Protein 6ZUG (pdb70)

Radius of gyration: 17.28 Å; Cα contacts (8 Å, |Δi|>4): 706; chains: 3; bounding box: 39×42×49 Å

Sequence (287 aa):
ADCGLRPLFEKKSLEDKTERELLESYIIVEGSDAEIGMSPWQVMLFRKSPQELLCGASLISDRWVLTAAHCLLYPPWDKNFTENDLLVRIGKHSRTRRYERNIEKISMLEKIYIHPRYNWRENLDRDIALMKLKKPVAFSDYIHPVCLPDRETAASLLQAGYKGRVTGWGNLKETGQPSVLQVVNLPIVERPVCKDSTRIRITDNMFCAGYKPDEGKRGDACEGDSGGPFVMKSPFNNRWYQMGIVSWGEGCDRDGKYGFYTHVFRLKKWIQKVIDQFGDFEEIPEEL

B-factor: mean 41.4, std 10.23, range [20.0, 94.34]

Solvent-accessible surface area: 13222 Å² total

Secondary structure (DSSP, 8-state):
-BS-EEPPTTS-TTEEEEEEETTEEEEEEEEE-SSSEEEE-GGGTEEGGGTEE--GGGEEEEES--BSSS--TTT-EEEEEEEEEE-TT-BTTTT-BT--EEEEESSPPPPBTTB-PPBPP-HHHHHHH--TT-EEEEEES--SS-----SB-EEEEEEB--HHHHHHT-SSPP-TTEEEE---GGG----B--TT-TT-EEEEE-TTT--EEEEEEEEEESSSS-TT--EEEEETGGGHHHHHHHHHH-/--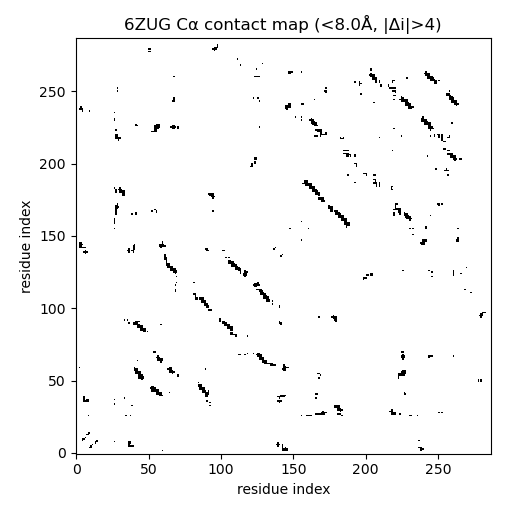PPPPP---/--TT--TTTGGGT---SSHHHHHHH--

Foldseek 3Di:
DCPPQDCVDNVVPHHDDCVVVVVVVVD/DAQFAADDQLNQQQKKFKFFDVVTDTQEIWGHAFQWKIKFFQVSADAVVVPHHDFQQGIKIKGLFWFDPDDPPPGIDIFGFPGKAQDPPQDNPAFRQSRMIMTTTPDGDDADSRHDHAHADAPVRCVPQQDFFRKWKAKFQQAHFLVHTDRTITMDIWGWHDVVLQPVLDPGDDDPQKTWTFDAVVVPRWDWDAGSHFTTFGWDQDPVPRGIHGQWTFHDWPGTGDHSITTMTGGRNVCVVVVCVVVVVD/DPDDDDDVCD

Structure (mmCIF, N/CA/C/O backbone):
data_6ZUG
#
_entry.id   6ZUG
#
_cell.length_a   70.151
_cell.length_b   71.058
_cell.length_c   72.316
_cell.angle_alpha   90.000
_cell.angle_beta   100.270
_cell.angle_gamma   90.000
#
_symmetry.space_group_name_H-M   'C 1 2 1'
#
loop_
_entity.id
_entity.type
_entity.pdbx_description
1 polymer Prothrombin
2 polymer Prothrombin
3 polymer Hirudin-2
4 non-polymer 2-[(3-chlorophenyl)methylamino]-7-methoxy-~{N}-[[(3~{S})-oxolan-3-yl]methyl]-~{N}-propyl-1,3-benzoxazole-5-carboxamide
5 non-polymer 2-acetamido-2-deoxy-beta-D-glucopyranose
6 water water
#
loop_
_atom_site.group_PDB
_atom_site.id
_atom_site.type_symbol
_atom_site.label_atom_id
_atom_site.label_alt_id
_atom_site.label_comp_id
_atom_site.label_asym_id
_atom_site.label_entity_id
_atom_site.label_seq_id
_atom_site.pdbx_PDB_ins_code
_atom_site.Cartn_x
_atom_site.Cartn_y
_atom_site.Cartn_z
_atom_site.occupancy
_atom_site.B_iso_or_equiv
_atom_site.auth_seq_id
_atom_site.auth_comp_id
_atom_site.auth_asym_id
_atom_site.auth_atom_id
_atom_site.pdbx_PDB_model_num
ATOM 1 N N . ALA A 1 2 B 14.607 19.948 16.302 1.00 54.12 1 ALA L N 1
ATOM 2 C CA . ALA A 1 2 B 15.591 20.793 15.538 1.00 52.41 1 ALA L CA 1
ATOM 3 C C . ALA A 1 2 B 17.011 20.161 15.488 1.00 48.17 1 ALA L C 1
ATOM 4 O O . ALA A 1 2 B 17.700 20.225 14.483 1.00 45.93 1 ALA L O 1
ATOM 6 N N . ASP A 1 3 A 17.392 19.539 16.594 1.00 45.54 1 ASP L N 1
ATOM 7 C CA . ASP A 1 3 A 18.707 18.981 16.837 1.00 46.23 1 ASP L CA 1
ATOM 8 C C . ASP A 1 3 A 18.780 17.447 16.596 1.00 39.90 1 ASP L C 1
ATOM 9 O O . ASP A 1 3 A 19.826 16.820 16.872 1.00 36.99 1 ASP L O 1
ATOM 14 N N . CYS A 1 4 ? 17.702 16.858 16.044 1.00 36.92 1 CYS L N 1
ATOM 15 C CA . CYS A 1 4 ? 17.597 15.394 15.937 1.00 36.35 1 CYS L CA 1
ATOM 16 C C . CYS A 1 4 ? 18.754 14.926 15.070 1.00 33.53 1 CYS L C 1
ATOM 17 O O . CYS A 1 4 ? 19.174 15.621 14.123 1.00 34.51 1 CYS L O 1
ATOM 20 N N . GLY A 1 5 ? 19.277 13.752 15.422 1.00 32.11 2 GLY L N 1
ATOM 21 C CA . GLY A 1 5 ? 20.259 13.023 14.596 1.00 32.78 2 GLY L CA 1
ATOM 22 C C . GLY A 1 5 ? 21.675 13.586 14.608 1.00 32.65 2 GLY L C 1
ATOM 23 O O . GLY A 1 5 ? 22.486 13.158 13.801 1.00 33.72 2 GLY L O 1
ATOM 24 N N . LEU A 1 6 ? 21.954 14.548 15.491 1.00 32.36 3 LEU L N 1
ATOM 25 C CA . LEU A 1 6 ? 23.307 15.124 15.620 1.00 32.86 3 LEU L CA 1
ATOM 26 C C . LEU A 1 6 ? 23.803 14.698 16.980 1.00 32.47 3 LEU L C 1
ATOM 27 O O . LEU A 1 6 ? 23.247 15.103 18.010 1.00 33.38 3 LEU L O 1
ATOM 32 N N . ARG A 1 7 ? 24.834 13.879 16.978 1.00 30.78 4 ARG L N 1
ATOM 33 C CA . ARG A 1 7 ? 25.194 13.203 18.237 1.00 30.43 4 ARG L CA 1
ATOM 34 C C . ARG A 1 7 ? 26.096 14.169 18.997 1.00 31.06 4 ARG L C 1
ATOM 35 O O . ARG A 1 7 ? 27.040 14.686 18.420 1.00 32.62 4 ARG L O 1
ATOM 43 N N . PRO A 1 8 ? 25.850 14.309 20.306 1.00 31.81 5 PRO L N 1
ATOM 44 C CA . PRO A 1 8 ? 26.692 15.171 21.172 1.00 33.39 5 PRO L CA 1
ATOM 45 C C . PRO A 1 8 ? 28.178 14.855 21.098 1.00 34.51 5 PRO L C 1
ATOM 46 O O . PRO A 1 8 ? 28.997 15.803 21.032 1.00 34.82 5 PRO L O 1
ATOM 50 N N . LEU A 1 9 ? 28.538 13.570 21.027 1.00 33.89 6 LEU L N 1
ATOM 51 C CA . LEU A 1 9 ? 29.964 13.210 21.099 1.00 33.59 6 LEU L CA 1
ATOM 52 C C . LEU A 1 9 ? 30.611 13.051 19.708 1.00 33.87 6 LEU L C 1
ATOM 53 O O . LEU A 1 9 ? 31.812 12.750 19.608 1.00 34.00 6 LEU L O 1
ATOM 58 N N . PHE A 1 10 ? 29.811 13.274 18.654 1.00 32.87 7 PHE L N 1
ATOM 59 C CA . PHE A 1 10 ? 30.304 13.122 17.288 1.00 31.84 7 PHE L CA 1
ATOM 60 C C . PHE A 1 10 ? 30.011 14.353 16.416 1.00 32.05 7 PHE L C 1
ATOM 61 O O . PHE A 1 10 ? 30.804 15.278 16.427 1.00 32.92 7 PHE L O 1
ATOM 69 N N . GLU A 1 11 ? 28.859 14.416 15.729 1.00 31.90 8 GLU L N 1
ATOM 70 C CA . GLU A 1 11 ? 28.577 15.596 14.889 1.00 31.90 8 GLU L CA 1
ATOM 71 C C . GLU A 1 11 ? 28.747 16.922 15.641 1.00 32.82 8 GLU L C 1
ATOM 72 O O . GLU A 1 11 ? 29.278 17.922 15.072 1.00 31.81 8 GLU L O 1
ATOM 78 N N . LYS A 1 12 ? 28.246 16.938 16.888 1.00 32.82 9 LYS L N 1
ATOM 79 C CA . LYS A 1 12 ? 28.204 18.210 17.643 1.00 35.19 9 LYS L CA 1
ATOM 80 C C . LYS A 1 12 ? 29.574 18.810 17.868 1.00 35.95 9 LYS L C 1
ATOM 81 O O . LYS A 1 12 ? 29.696 20.059 17.909 1.00 37.02 9 LYS L O 1
ATOM 87 N N . LYS A 1 13 ? 30.583 17.930 17.951 1.00 35.62 10 LYS L N 1
ATOM 88 C CA . LYS A 1 13 ? 32.003 18.271 18.141 1.00 37.91 10 LYS L CA 1
ATOM 89 C C . LYS A 1 13 ? 32.863 18.096 16.911 1.00 36.51 10 LYS L C 1
ATOM 90 O O . LYS A 1 13 ? 34.101 18.148 17.010 1.00 36.61 10 LYS L O 1
ATOM 96 N N . SER A 1 14 ? 32.226 17.797 15.784 1.00 34.00 11 SER L N 1
ATOM 97 C CA . SER A 1 14 ? 32.904 17.441 14.506 1.00 34.68 11 SER L CA 1
ATOM 98 C C . SER A 1 14 ? 33.934 16.301 14.653 1.00 35.71 11 SER L C 1
ATOM 99 O O . SER A 1 14 ? 35.058 16.379 14.118 1.00 37.22 11 SER L O 1
ATOM 102 N N . LEU A 1 15 ? 33.549 15.245 15.377 1.00 33.34 12 LEU L N 1
ATOM 103 C CA . LEU A 1 15 ? 34.320 14.035 15.422 1.00 34.09 12 LEU L CA 1
ATOM 104 C C . LEU A 1 15 ? 33.534 12.977 14.647 1.00 34.88 12 LEU L C 1
ATOM 105 O O . LEU A 1 15 ? 32.300 12.935 14.705 1.00 34.71 12 LEU L O 1
ATOM 110 N N . GLU A 1 16 ? 34.262 12.129 13.948 1.00 35.83 13 GLU L N 1
ATOM 111 C CA . GLU A 1 16 ? 33.618 11.011 13.227 1.00 36.11 13 GLU L CA 1
ATOM 112 C C . GLU A 1 16 ? 33.831 9.720 13.971 1.00 35.90 13 GLU L C 1
ATOM 113 O O . GLU A 1 16 ? 34.895 9.520 14.568 1.00 35.81 13 GLU L O 1
ATOM 119 N N . ASP A 1 17 ? 32.840 8.825 13.904 1.00 35.42 14 ASP L N 1
ATOM 120 C CA . ASP A 1 17 ? 33.017 7.503 14.505 1.00 33.56 14 ASP L CA 1
ATOM 121 C C . ASP A 1 17 ? 33.812 6.609 13.512 1.00 33.75 14 ASP L C 1
ATOM 122 O O . ASP A 1 17 ? 34.069 7.011 12.369 1.00 35.38 14 ASP L O 1
ATOM 127 N N . LYS A 1 18 A 34.237 5.447 13.978 1.00 34.42 14 LYS L N 1
ATOM 128 C CA . LYS A 1 18 A 35.179 4.615 13.238 1.00 37.57 14 LYS L CA 1
ATO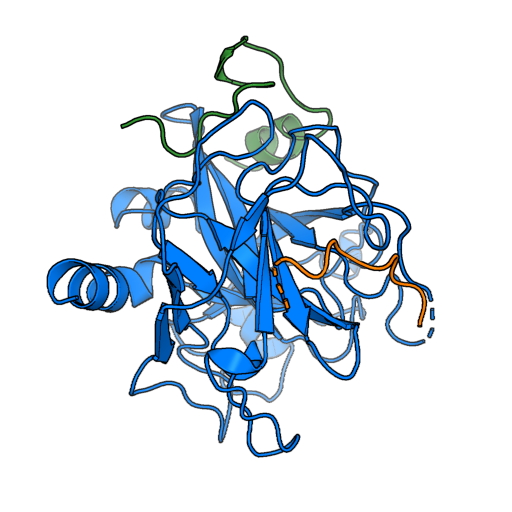M 129 C C . LYS A 1 18 A 34.641 4.018 11.917 1.00 36.89 14 LYS L C 1
ATOM 130 O O . LYS A 1 18 A 35.456 3.573 11.108 1.00 37.46 14 LYS L O 1
ATOM 136 N N . THR A 1 19 B 33.321 3.974 11.702 1.00 35.07 14 THR L N 1
ATOM 137 C CA . THR A 1 19 B 32.801 3.266 10.531 1.00 34.00 14 THR L CA 1
ATOM 138 C C . THR A 1 19 B 31.789 4.096 9.724 1.00 33.74 14 THR L C 1
ATOM 139 O O . THR A 1 19 B 31.229 3.586 8.730 1.00 33.32 14 THR L O 1
ATOM 143 N N . GLU A 1 20 C 31.501 5.314 10.166 1.00 33.24 14 GLU L N 1
ATOM 144 C CA . GLU A 1 20 C 30.547 6.115 9.411 1.00 33.59 14 GLU L CA 1
ATOM 145 C C . GLU A 1 20 C 31.003 6.393 7.962 1.00 35.30 14 GLU L C 1
ATOM 146 O O . GLU A 1 20 C 30.157 6.521 7.073 1.00 34.14 14 GLU L O 1
ATOM 152 N N . ARG A 1 21 D 32.315 6.449 7.726 1.00 35.66 14 ARG L N 1
ATOM 153 C CA . ARG A 1 21 D 32.827 6.674 6.376 1.00 37.20 14 ARG L CA 1
ATOM 154 C C . ARG A 1 21 D 32.451 5.491 5.468 1.00 36.05 14 ARG L C 1
ATOM 155 O O . ARG A 1 21 D 32.168 5.712 4.312 1.00 36.06 14 ARG L O 1
ATOM 163 N N . GLU A 1 22 E 32.405 4.260 5.997 1.00 33.95 14 GLU L N 1
ATOM 164 C CA . GLU A 1 22 E 31.838 3.112 5.226 1.00 33.92 14 GLU L CA 1
ATOM 165 C C . GLU A 1 22 E 30.413 3.386 4.667 1.00 33.85 14 GLU L C 1
ATOM 166 O O . GLU A 1 22 E 30.073 3.010 3.548 1.00 33.31 14 GLU L O 1
ATOM 172 N N . LEU A 1 23 F 29.560 4.034 5.465 1.00 32.28 14 LEU L N 1
ATOM 173 C CA . LEU A 1 23 F 28.207 4.310 4.985 1.00 32.48 14 LEU L CA 1
ATOM 174 C C . LEU A 1 23 F 28.285 5.393 3.893 1.00 31.31 14 LEU L C 1
ATOM 175 O O . LEU A 1 23 F 27.637 5.263 2.825 1.00 32.33 14 LEU L O 1
ATOM 180 N N . LEU A 1 24 G 29.041 6.442 4.174 1.00 30.49 14 LEU L N 1
ATOM 181 C CA . LEU A 1 24 G 29.204 7.545 3.202 1.00 30.01 14 LEU L CA 1
ATOM 182 C C . LEU A 1 24 G 29.680 6.981 1.871 1.00 30.98 14 LEU L C 1
ATOM 183 O O . LEU A 1 24 G 29.127 7.358 0.795 1.00 32.50 14 LEU L O 1
ATOM 188 N N . GLU A 1 25 H 30.704 6.109 1.911 1.00 31.99 14 GLU L N 1
ATOM 189 C CA . GLU A 1 25 H 31.255 5.553 0.647 1.00 33.62 14 GLU L CA 1
ATOM 190 C C . GLU A 1 25 H 30.193 4.733 -0.122 1.00 33.82 14 GLU L C 1
ATOM 191 O O . GLU A 1 25 H 30.279 4.624 -1.320 1.00 34.67 14 GLU L O 1
ATOM 197 N N . SER A 1 26 I 29.196 4.195 0.566 1.00 33.27 14 SER L N 1
ATOM 198 C CA . SER A 1 26 I 28.137 3.423 -0.110 1.00 33.40 14 SER L CA 1
ATOM 199 C C . SER A 1 26 I 27.112 4.353 -0.766 1.00 35.43 14 SER L C 1
ATOM 200 O O . SER A 1 26 I 26.311 3.877 -1.593 1.00 37.14 14 SER L O 1
ATOM 203 N N . TYR A 1 27 J 27.102 5.643 -0.396 1.00 33.48 14 TYR L N 1
ATOM 204 C CA . TYR A 1 27 J 26.069 6.594 -0.879 1.00 34.34 14 TYR L CA 1
ATOM 205 C C . TYR A 1 27 J 26.504 7.252 -2.155 1.00 37.20 14 TYR L C 1
ATOM 206 O O . TYR A 1 27 J 27.124 8.299 -2.167 1.00 37.25 14 TYR L O 1
ATOM 215 N N . ILE A 1 28 K 26.201 6.609 -3.267 1.00 42.17 14 ILE L N 1
ATOM 216 C CA . ILE A 1 28 K 26.861 7.032 -4.508 1.00 46.08 14 ILE L CA 1
ATOM 217 C C . ILE A 1 28 K 26.167 8.217 -5.214 1.00 51.33 14 ILE L C 1
ATOM 218 O O . ILE A 1 28 K 24.984 8.596 -5.023 1.00 51.36 14 ILE L O 1
ATOM 223 N N . ILE B 2 1 ? 23.272 -8.868 17.894 1.00 34.80 16 ILE H N 1
ATOM 224 C CA . ILE B 2 1 ? 23.990 -8.584 16.618 1.00 33.73 16 ILE H CA 1
ATOM 225 C C . ILE B 2 1 ? 25.066 -9.624 16.366 1.00 35.45 16 ILE H C 1
ATOM 226 O O . ILE B 2 1 ? 25.945 -9.846 17.235 1.00 37.04 16 ILE H O 1
ATOM 231 N N . VAL B 2 2 ? 25.021 -10.222 15.189 1.00 35.95 17 VAL H N 1
ATOM 232 C CA . VAL B 2 2 ? 26.015 -11.244 14.776 1.00 37.83 17 VAL H CA 1
ATOM 233 C C . VAL B 2 2 ? 27.070 -10.594 13.910 1.00 38.42 17 VAL H C 1
ATOM 234 O O . VAL B 2 2 ? 26.747 -9.860 12.981 1.00 37.21 17 VAL H O 1
ATOM 238 N N . GLU B 2 3 ? 28.337 -10.875 14.200 1.00 39.23 18 GLU H N 1
ATOM 239 C CA . GLU B 2 3 ? 29.461 -10.379 13.377 1.00 40.27 18 GLU H CA 1
ATOM 240 C C . GLU B 2 3 ? 29.564 -8.844 13.319 1.00 39.88 18 GLU H C 1
ATOM 241 O O . GLU B 2 3 ? 30.038 -8.254 12.323 1.00 40.38 18 GLU H O 1
ATOM 247 N N . GLY B 2 4 ? 29.131 -8.179 14.396 1.00 38.53 19 GLY H N 1
ATOM 248 C CA . GLY B 2 4 ? 29.324 -6.766 14.500 1.00 38.42 19 GLY H CA 1
ATOM 249 C C . GLY B 2 4 ? 30.553 -6.464 15.316 1.00 40.10 19 GLY H C 1
ATOM 250 O O . GLY B 2 4 ? 31.460 -7.307 15.438 1.00 41.11 19 GLY H O 1
ATOM 251 N N . SER B 2 5 ? 30.571 -5.275 15.893 1.00 38.02 20 SER H N 1
ATOM 252 C CA . SER B 2 5 ? 31.656 -4.842 16.765 1.00 40.42 20 SER H CA 1
ATOM 253 C C . SER B 2 5 ? 31.073 -4.035 17.924 1.00 38.99 20 SER H C 1
ATOM 254 O O . SER B 2 5 ? 29.894 -3.661 17.873 1.00 38.31 20 SER H O 1
ATOM 257 N N . ASP B 2 6 ? 31.858 -3.817 18.989 1.00 38.72 21 ASP H N 1
ATOM 258 C CA . ASP B 2 6 ? 31.430 -2.980 20.128 1.00 38.67 21 ASP H CA 1
ATOM 259 C C . ASP B 2 6 ? 31.202 -1.556 19.646 1.00 37.89 21 ASP H C 1
ATOM 260 O O . ASP B 2 6 ? 32.063 -1.011 18.985 1.00 38.74 21 ASP H O 1
ATOM 265 N N . ALA B 2 7 ? 30.056 -0.961 20.000 1.00 36.88 22 ALA H N 1
ATOM 266 C CA . ALA B 2 7 ? 29.778 0.474 19.826 1.00 35.96 22 ALA H CA 1
ATOM 267 C C . ALA B 2 7 ? 30.815 1.327 20.524 1.00 36.52 22 ALA H C 1
ATOM 268 O O . ALA B 2 7 ? 31.363 0.928 21.564 1.00 35.88 22 ALA H O 1
ATOM 270 N N . GLU B 2 8 ? 31.088 2.492 19.958 1.00 34.90 23 GLU H N 1
ATOM 271 C CA . GLU B 2 8 ? 31.835 3.519 20.684 1.00 36.31 23 GLU H CA 1
ATOM 272 C C . GLU B 2 8 ? 30.920 4.206 21.682 1.00 35.49 23 GLU H C 1
ATOM 273 O O . GLU B 2 8 ? 29.703 4.160 21.517 1.00 35.22 23 GLU H O 1
ATOM 279 N N . ILE B 2 9 ? 31.497 4.889 22.674 1.00 34.07 24 ILE H N 1
ATOM 280 C CA . ILE B 2 9 ? 30.683 5.612 23.681 1.00 34.97 24 ILE H CA 1
ATOM 281 C C . ILE B 2 9 ? 29.915 6.750 22.961 1.00 35.66 24 ILE H C 1
ATOM 282 O O . ILE B 2 9 ? 30.521 7.502 22.204 1.00 36.58 24 ILE H O 1
ATOM 287 N N . GLY B 2 10 ? 28.603 6.854 23.172 1.00 34.29 25 GLY H N 1
ATOM 288 C CA . GLY B 2 10 ? 27.818 7.922 22.559 1.00 34.41 25 GLY H CA 1
ATOM 289 C C . GLY B 2 10 ? 27.585 7.712 21.065 1.00 33.28 25 GLY H C 1
ATOM 290 O O . GLY B 2 10 ? 27.101 8.621 20.391 1.00 33.54 25 GLY H O 1
ATOM 291 N N . MET B 2 11 ? 27.924 6.530 20.530 1.00 33.57 26 MET H N 1
ATOM 292 C CA . MET B 2 11 ? 27.796 6.307 19.085 1.00 34.79 26 MET H CA 1
ATOM 293 C C . MET B 2 11 ? 26.321 6.246 18.614 1.00 33.72 26 MET H C 1
ATOM 294 O O . MET B 2 11 ? 26.016 6.542 17.465 1.00 32.65 26 MET H O 1
ATOM 299 N N . SER B 2 12 ? 25.445 5.790 19.503 1.00 32.64 27 SER H N 1
ATOM 300 C CA . SER B 2 12 ? 24.009 5.569 19.160 1.00 32.36 27 SER H CA 1
ATOM 301 C C . SER B 2 12 ? 23.163 6.099 20.314 1.00 31.52 27 SER H C 1
ATOM 302 O O . SER B 2 12 ? 22.551 5.286 21.035 1.00 31.72 27 SER H O 1
ATOM 305 N N . PRO B 2 13 ? 23.094 7.441 20.477 1.00 31.44 28 PRO H N 1
ATOM 306 C CA . PRO B 2 13 ? 22.532 8.005 21.722 1.00 32.79 28 PRO H CA 1
ATOM 307 C C . PRO B 2 13 ? 21.009 7.958 21.755 1.00 33.47 28 PRO H C 1
ATOM 308 O O . PRO B 2 13 ? 20.413 8.200 22.812 1.00 32.67 28 PRO H O 1
ATOM 312 N N . TRP B 2 14 ? 20.398 7.563 20.627 1.00 31.15 29 TRP H N 1
ATOM 313 C CA . TRP B 2 14 ? 18.972 7.257 20.528 1.00 31.71 29 TRP H CA 1
ATOM 314 C C . TRP B 2 14 ? 18.657 5.784 20.828 1.00 33.40 29 TRP H C 1
ATOM 315 O O . TRP B 2 14 ? 17.469 5.413 20.832 1.00 31.35 29 TRP H O 1
ATOM 326 N N . GLN B 2 15 ? 19.679 4.966 21.147 1.00 32.67 30 GLN H N 1
ATOM 327 C CA . GLN B 2 15 ? 19.426 3.552 21.412 1.00 34.05 30 GLN H CA 1
ATOM 328 C C . GLN B 2 15 ? 18.649 3.402 22.706 1.00 33.45 30 GLN H C 1
ATOM 329 O O . GLN B 2 15 ? 18.982 4.035 23.697 1.00 32.69 30 GLN H O 1
ATOM 335 N N . VAL B 2 16 ? 17.628 2.549 22.694 1.00 32.57 31 VAL H N 1
ATOM 336 C CA . VAL B 2 16 ? 16.820 2.333 23.877 1.00 32.35 31 VAL H CA 1
ATOM 337 C C . VAL B 2 16 ? 16.786 0.822 24.101 1.00 34.15 31 VAL H C 1
ATOM 338 O O . VAL B 2 16 ? 16.676 0.026 23.121 1.00 33.81 31 VAL H O 1
ATOM 342 N N . MET B 2 17 ? 16.980 0.417 25.368 1.00 32.34 32 MET H N 1
ATOM 343 C CA . MET B 2 17 ? 16.727 -0.942 25.819 1.00 32.54 32 MET H CA 1
ATOM 344 C C . MET B 2 17 ? 15.357 -1.053 26.443 1.00 32.64 32 MET H C 1
ATOM 345 O O . MET B 2 17 ? 15.019 -0.308 27.373 1.00 33.70 32 MET H O 1
ATOM 350 N N . LEU B 2 18 ? 14.579 -2.000 25.930 1.00 32.13 33 LEU H N 1
ATOM 351 C CA . LEU B 2 18 ? 13.290 -2.368 26.559 1.00 34.96 33 LEU H CA 1
ATOM 352 C C . LEU B 2 18 ? 13.658 -3.474 27.534 1.00 35.80 33 LEU H C 1
ATOM 353 O O . LEU B 2 18 ? 14.258 -4.501 27.176 1.00 36.61 33 LEU H O 1
ATOM 358 N N . PHE B 2 19 ? 13.322 -3.231 28.782 1.00 38.29 34 PHE H N 1
ATOM 359 C CA . PHE B 2 19 ? 13.788 -4.110 29.875 1.00 37.82 34 PHE H CA 1
ATOM 360 C C . PHE B 2 19 ? 12.580 -4.671 30.599 1.00 39.87 34 PHE H C 1
ATOM 361 O O . PHE B 2 19 ? 11.739 -3.908 31.090 1.00 39.87 34 PHE H O 1
ATOM 369 N N . ARG B 2 20 ? 12.478 -5.998 30.629 1.00 40.36 35 ARG H N 1
ATOM 370 C CA . ARG B 2 20 ? 11.325 -6.651 31.274 1.00 43.97 35 ARG H CA 1
ATOM 371 C C . ARG B 2 20 ? 11.537 -6.696 32.782 1.00 46.66 35 ARG H C 1
ATOM 372 O O . ARG B 2 20 ? 12.659 -6.792 33.265 1.00 44.99 35 ARG H O 1
ATOM 380 N N . LYS B 2 21 ? 10.433 -6.634 33.513 1.00 49.86 36 LYS H N 1
ATOM 381 C CA . LYS B 2 21 ? 10.476 -6.746 34.972 1.00 55.25 36 LYS H CA 1
ATOM 382 C C . LYS B 2 21 ? 10.706 -8.080 35.741 1.00 56.08 36 LYS H C 1
ATOM 383 O O . LYS B 2 21 ? 11.610 -8.002 36.607 1.00 53.92 36 LYS H O 1
ATOM 389 N N . SER B 2 22 ? 10.027 -9.268 35.510 1.00 60.36 37 SER H N 1
ATOM 390 C CA . SER B 2 22 ? 9.848 -10.066 36.731 1.00 62.38 37 SER H CA 1
ATOM 391 C C . SER B 2 22 ? 9.541 -10.492 35.260 1.00 59.01 37 SER H C 1
ATOM 392 O O . SER B 2 22 ? 8.539 -10.664 34.669 1.00 58.59 37 SER H O 1
ATOM 395 N N . PRO B 2 23 A 10.520 -11.350 34.801 1.00 55.13 37 PRO H N 1
ATOM 396 C CA . PRO B 2 23 A 11.920 -11.647 35.228 1.00 55.30 37 PRO H CA 1
ATOM 397 C C . PRO B 2 23 A 12.767 -10.598 34.572 1.00 53.65 37 PRO H C 1
ATOM 398 O O . PRO B 2 23 A 12.430 -10.187 33.451 1.00 49.14 37 PRO H O 1
ATOM 402 N N . GLN B 2 24 ? 13.823 -10.159 35.255 1.00 51.48 38 GLN H N 1
ATOM 403 C CA . GLN B 2 24 ? 14.679 -9.092 34.711 1.00 53.70 38 GLN H CA 1
ATOM 404 C C . GLN B 2 24 ? 15.469 -9.609 33.504 1.00 50.98 38 GLN H C 1
ATOM 405 O O . GLN B 2 24 ? 16.389 -10.426 33.660 1.00 52.82 38 GLN H O 1
ATOM 411 N N . GLU B 2 25 ? 15.108 -9.141 32.293 1.00 46.66 39 GLU H N 1
ATOM 412 C CA . GLU B 2 25 ? 15.736 -9.628 31.076 1.00 44.44 39 GLU H CA 1
ATOM 413 C C . GLU B 2 25 ? 15.617 -8.595 29.923 1.00 41.60 39 GLU H C 1
ATOM 414 O O . GLU B 2 25 ? 14.782 -7.678 29.996 1.00 40.06 39 GLU H O 1
ATOM 420 N N . LEU B 2 26 ? 16.395 -8.795 28.866 1.00 40.90 40 LEU H N 1
ATOM 421 C CA . LEU B 2 26 ? 16.270 -7.931 27.690 1.00 40.29 40 LEU H CA 1
ATOM 422 C C . LEU B 2 26 ? 14.984 -8.313 26.971 1.00 41.12 40 LEU H C 1
ATOM 423 O O . LEU B 2 26 ? 14.817 -9.504 26.593 1.00 39.75 40 LEU H O 1
ATOM 428 N N . LEU B 2 27 ? 14.102 -7.325 26.757 1.00 39.08 41 LEU H N 1
ATOM 429 C CA . LEU B 2 27 ? 12.893 -7.546 25.950 1.00 40.25 41 LEU H CA 1
ATOM 430 C C . LEU B 2 27 ? 13.062 -7.309 24.457 1.00 39.53 41 LEU H C 1
ATOM 431 O O . LEU B 2 27 ? 12.508 -8.052 23.658 1.00 39.67 41 LEU H O 1
ATOM 436 N N . CYS B 2 28 ? 13.827 -6.292 24.084 1.00 36.76 42 CYS H N 1
ATOM 437 C CA . CYS B 2 28 ? 13.883 -5.812 22.698 1.00 34.50 42 CYS H CA 1
ATOM 438 C C . CYS B 2 28 ? 14.701 -4.537 22.677 1.00 35.46 42 CYS H C 1
ATOM 439 O O . CYS B 2 28 ? 14.991 -3.950 23.704 1.00 33.40 42 CYS H O 1
ATOM 442 N N . GLY B 2 29 ? 15.032 -4.087 21.469 1.00 34.84 43 GLY H N 1
ATOM 443 C CA . GLY B 2 29 ? 15.573 -2.758 21.310 1.00 33.00 43 GLY H CA 1
ATOM 444 C C . GLY B 2 29 ? 14.414 -1.821 20.961 1.00 32.58 43 GLY H C 1
ATOM 445 O O . GLY B 2 29 ? 13.264 -2.239 20.786 1.00 31.87 43 GLY H O 1
ATOM 446 N N . ALA B 2 30 ? 14.772 -0.551 20.861 1.00 31.37 44 ALA H N 1
ATOM 447 C CA . ALA B 2 30 ? 13.884 0.555 20.594 1.00 31.26 44 ALA H CA 1
ATOM 448 C C . ALA B 2 30 ? 14.769 1.792 20.326 1.00 30.97 44 ALA H C 1
ATOM 449 O O . ALA B 2 30 ? 15.988 1.726 20.420 1.00 31.01 44 ALA H O 1
ATOM 451 N N . SER B 2 31 ? 14.124 2.914 20.016 1.00 30.28 45 SER H N 1
ATOM 452 C CA . SER B 2 31 ? 14.823 4.131 19.722 1.00 30.54 45 SER H CA 1
ATOM 453 C C . SER B 2 31 ? 14.103 5.371 20.252 1.00 31.89 45 SER H C 1
ATOM 454 O O . SER B 2 31 ? 12.892 5.387 20.407 1.00 31.84 45 SER H O 1
ATOM 457 N N . LEU B 2 32 ? 14.894 6.398 20.569 1.00 31.10 46 LEU H N 1
ATOM 458 C CA . LEU B 2 32 ? 14.355 7.613 21.133 1.00 30.90 46 LEU H CA 1
ATOM 459 C C . LEU B 2 32 ? 14.092 8.606 19.989 1.00 30.86 46 LEU H C 1
ATOM 460 O O . LEU B 2 32 ? 15.033 9.008 19.297 1.00 30.05 46 LEU H O 1
ATOM 465 N N . ILE B 2 33 ? 12.853 9.071 19.839 1.00 32.05 47 ILE H N 1
ATOM 466 C CA . ILE B 2 33 ? 12.544 9.965 18.707 1.00 32.74 47 ILE H CA 1
ATOM 467 C C . ILE B 2 33 ? 12.144 11.394 19.114 1.00 35.48 47 ILE H C 1
ATOM 468 O O . ILE B 2 33 ? 12.018 12.296 18.264 1.00 35.94 47 ILE H O 1
ATOM 473 N N . SER B 2 34 ? 11.976 11.596 20.419 1.00 35.85 48 SER H N 1
ATOM 474 C CA . SER B 2 34 ? 11.744 12.905 21.041 1.00 36.94 48 SER H CA 1
ATOM 475 C C . SER B 2 34 ? 11.978 12.737 22.528 1.00 38.29 48 SER H C 1
ATOM 476 O O . SER B 2 34 ? 12.384 11.662 22.969 1.00 37.97 48 SER H O 1
ATOM 479 N N . ASP B 2 35 ? 11.710 13.771 23.340 1.00 39.46 49 ASP H N 1
ATOM 480 C CA . ASP B 2 35 ? 11.910 13.562 24.754 1.00 40.24 49 ASP H CA 1
ATOM 481 C C . ASP B 2 35 ? 10.847 12.725 25.419 1.00 40.00 49 ASP H C 1
ATOM 482 O O . ASP B 2 35 ? 11.003 12.365 26.586 1.00 41.50 49 ASP H O 1
ATOM 487 N N . ARG B 2 36 ? 9.788 12.397 24.684 1.00 38.35 50 ARG H N 1
ATOM 488 C CA . ARG B 2 36 ? 8.668 11.720 25.277 1.00 41.02 50 ARG H CA 1
ATOM 489 C C . ARG B 2 36 ? 8.237 10.466 24.521 1.00 38.16 50 ARG H C 1
ATOM 490 O O . ARG B 2 36 ? 7.400 9.707 25.020 1.00 38.10 50 ARG H O 1
ATOM 498 N N . TRP B 2 37 ? 8.832 10.196 23.353 1.00 35.41 51 TRP H N 1
ATOM 499 C CA . TRP B 2 37 ? 8.307 9.095 22.515 1.00 35.54 51 TRP H CA 1
ATOM 500 C C . TRP B 2 37 ? 9.441 8.165 22.138 1.00 34.11 51 TRP H C 1
ATOM 501 O O . TRP B 2 37 ? 10.527 8.619 21.790 1.00 33.75 51 TRP H O 1
ATOM 512 N N . VAL B 2 38 ? 9.155 6.880 22.204 1.00 33.21 52 VAL H N 1
ATOM 513 C CA . VAL B 2 38 ? 10.094 5.827 21.836 1.00 33.11 52 VAL H CA 1
ATOM 514 C C . VAL B 2 38 ? 9.430 4.953 20.777 1.00 34.18 52 VAL H C 1
ATOM 515 O O . VAL B 2 38 ? 8.253 4.585 20.901 1.00 36.50 52 VAL H O 1
ATOM 519 N N . LEU B 2 39 ? 10.221 4.556 19.787 1.00 31.79 53 LEU H N 1
ATOM 520 C CA . LEU B 2 39 ? 9.765 3.713 18.686 1.00 31.68 53 LEU H CA 1
ATOM 521 C C . LEU B 2 39 ? 10.286 2.299 18.806 1.00 31.97 53 LEU H C 1
ATOM 522 O O . LEU B 2 39 ? 11.431 2.082 19.178 1.00 30.97 53 LEU H O 1
ATOM 527 N N . THR B 2 40 ? 9.464 1.292 18.473 1.00 31.10 54 THR H N 1
ATOM 528 C CA . THR B 2 40 ? 9.934 -0.087 18.548 1.00 31.16 54 THR H CA 1
ATOM 529 C C . THR B 2 40 ? 9.138 -0.924 17.513 1.00 30.41 54 THR H C 1
ATOM 530 O O . THR B 2 40 ? 8.364 -0.349 16.742 1.00 29.95 54 THR H O 1
ATOM 534 N N . ALA B 2 41 ? 9.377 -2.221 17.513 1.00 29.47 55 ALA H N 1
ATOM 535 C CA . ALA B 2 41 ? 8.668 -3.174 16.669 1.00 30.16 55 ALA H CA 1
ATOM 536 C C . ALA B 2 41 ? 7.428 -3.654 17.457 1.00 31.42 55 ALA H C 1
ATOM 537 O O . ALA B 2 41 ? 7.558 -3.937 18.659 1.00 31.50 55 ALA H O 1
ATOM 539 N N . ALA B 2 42 ? 6.251 -3.718 16.805 1.00 31.46 56 ALA H N 1
ATOM 540 C CA . ALA B 2 42 ? 5.036 -4.243 17.482 1.00 33.08 56 ALA H CA 1
ATOM 541 C C . ALA B 2 42 ? 5.254 -5.643 18.081 1.00 31.94 56 ALA H C 1
ATOM 542 O O . ALA B 2 42 ? 4.808 -5.922 19.205 1.00 34.73 56 ALA H O 1
ATOM 544 N N . HIS B 2 43 ? 5.990 -6.528 17.378 1.00 31.71 57 HIS H N 1
ATOM 545 C CA . HIS B 2 43 ? 6.094 -7.897 17.883 1.00 33.99 57 HIS H CA 1
ATOM 546 C C . HIS B 2 43 ? 6.895 -8.030 19.164 1.00 35.11 57 HIS H C 1
ATOM 547 O O . HIS B 2 43 ? 6.816 -9.071 19.846 1.00 35.62 57 HIS H O 1
ATOM 554 N N . CYS B 2 44 ? 7.646 -6.972 19.497 1.00 34.82 58 CYS H N 1
ATOM 555 C CA . CYS B 2 44 ? 8.269 -6.845 20.799 1.00 35.33 58 CYS H CA 1
ATOM 556 C C . CYS B 2 44 ? 7.273 -6.829 21.965 1.00 35.95 58 CYS H C 1
ATOM 557 O O . CYS B 2 44 ? 7.604 -7.312 23.046 1.00 37.88 58 CYS H O 1
ATOM 560 N N . LEU B 2 45 ? 6.087 -6.292 21.712 1.00 35.36 59 LEU H N 1
ATOM 561 C CA . LEU B 2 45 ? 5.041 -6.087 22.705 1.00 35.91 59 LEU H CA 1
ATOM 562 C C . LEU B 2 45 ? 3.877 -7.022 22.515 1.00 37.53 59 LEU H C 1
ATOM 563 O O . LEU B 2 45 ? 3.304 -7.498 23.519 1.00 39.29 59 LEU H O 1
ATOM 568 N N . LEU B 2 46 ? 3.532 -7.339 21.258 1.00 35.47 60 LEU H N 1
ATOM 569 C CA . LEU B 2 46 ? 2.369 -8.192 21.030 1.00 34.31 60 LEU H CA 1
ATOM 570 C C . LEU B 2 46 ? 2.683 -9.192 19.950 1.00 33.39 60 LEU H C 1
ATOM 571 O O . LEU B 2 46 ? 2.985 -8.827 18.832 1.00 35.26 60 LEU H O 1
ATOM 576 N N . TYR B 2 47 A 2.661 -10.468 20.313 1.00 33.45 60 TYR H N 1
ATOM 577 C CA . TYR B 2 47 A 2.917 -11.544 19.361 1.00 33.90 60 TYR H CA 1
ATOM 578 C C . TYR B 2 47 A 2.276 -12.828 19.887 1.00 34.76 60 TYR H C 1
ATOM 579 O O . TYR B 2 47 A 2.929 -13.650 20.516 1.00 36.12 60 TYR H O 1
ATOM 588 N N . PRO B 2 48 B 0.993 -12.998 19.621 1.00 35.74 60 PRO H N 1
ATOM 589 C CA . PRO B 2 48 B 0.268 -14.210 20.103 1.00 35.23 60 PRO H CA 1
ATOM 590 C C . PRO B 2 48 B 0.876 -15.616 19.853 1.00 35.29 60 PRO H C 1
ATOM 591 O O . PRO B 2 48 B 0.751 -16.461 20.763 1.00 38.36 60 PRO H O 1
ATOM 595 N N . PRO B 2 49 C 1.550 -15.879 18.710 1.00 35.63 60 PRO H N 1
ATOM 596 C CA . PRO B 2 49 C 2.139 -17.202 18.544 1.00 36.68 60 PRO H CA 1
ATOM 597 C C . PRO B 2 49 C 3.186 -17.573 19.578 1.00 39.27 60 PRO H C 1
ATOM 598 O O . PRO B 2 49 C 3.375 -18.759 19.850 1.00 41.55 60 PRO H O 1
ATOM 602 N N . TRP B 2 50 D 3.828 -16.559 20.192 1.00 37.87 60 TRP H N 1
ATOM 603 C CA . TRP B 2 50 D 4.788 -16.812 21.227 1.00 39.30 60 TRP H CA 1
ATOM 604 C C . TRP B 2 50 D 4.255 -16.401 22.613 1.00 40.34 60 TRP H C 1
ATOM 605 O O . TRP B 2 50 D 5.045 -16.276 23.534 1.00 39.25 60 TRP H O 1
ATOM 616 N N . ASP B 2 51 E 2.927 -16.196 22.739 1.00 39.38 60 ASP H N 1
ATOM 617 C CA . ASP B 2 51 E 2.294 -15.701 23.980 1.00 42.56 60 ASP H CA 1
ATOM 618 C C . ASP B 2 51 E 2.975 -14.451 24.525 1.00 41.03 60 ASP H C 1
ATOM 619 O O . ASP B 2 51 E 3.279 -14.348 25.737 1.00 40.55 60 ASP H O 1
ATOM 624 N N . LYS B 2 52 F 3.271 -13.512 23.639 1.00 39.26 60 LYS H N 1
ATOM 625 C CA . LYS B 2 52 F 3.841 -12.231 24.091 1.00 38.31 60 LYS H CA 1
ATOM 626 C C . LYS B 2 52 F 2.709 -11.244 24.065 1.00 38.59 60 LYS H C 1
ATOM 627 O O . LYS B 2 52 F 2.022 -11.101 23.026 1.00 35.93 60 LYS H O 1
ATOM 633 N N . ASN B 2 53 G 2.517 -10.546 25.186 1.00 41.99 60 ASN H N 1
ATOM 634 C CA . ASN B 2 53 G 1.489 -9.508 25.304 1.00 43.94 60 ASN H CA 1
ATOM 635 C C . ASN B 2 53 G 1.785 -8.615 26.502 1.00 46.09 60 ASN H C 1
ATOM 636 O O . ASN B 2 53 G 1.145 -8.726 27.560 1.00 44.11 60 ASN H O 1
ATOM 641 N N . PHE B 2 54 H 2.756 -7.734 26.330 1.00 41.69 60 PHE H N 1
ATOM 642 C CA . PHE B 2 54 H 3.207 -6.884 27.399 1.00 42.81 60 PHE H CA 1
ATOM 643 C C . PHE B 2 54 H 2.335 -5.652 27.473 1.00 44.78 60 PHE H C 1
ATOM 644 O O . PHE B 2 54 H 1.987 -5.051 26.452 1.00 46.65 60 PHE H O 1
ATOM 652 N N . THR B 2 55 I 2.036 -5.272 28.706 1.00 44.36 60 THR H N 1
ATOM 653 C CA . THR B 2 55 I 1.276 -4.092 29.027 1.00 45.45 60 THR H CA 1
ATOM 654 C C . THR B 2 55 I 2.292 -2.998 29.485 1.00 43.26 60 THR H C 1
ATOM 655 O O . THR B 2 55 I 3.448 -3.299 29.735 1.00 43.29 60 THR H O 1
ATOM 659 N N . GLU B 2 56 ? 1.839 -1.765 29.629 1.00 43.28 61 GLU H N 1
ATOM 660 C CA . GLU B 2 56 ? 2.678 -0.651 30.132 1.00 44.47 61 GLU H CA 1
ATOM 661 C C . GLU B 2 56 ? 3.505 -0.970 31.363 1.00 45.12 61 GLU H C 1
ATOM 662 O O . GLU B 2 56 ? 4.708 -0.634 31.405 1.00 43.41 61 GLU H O 1
ATOM 668 N N . ASN B 2 57 ? 2.893 -1.611 32.376 1.00 43.55 62 ASN H N 1
ATOM 669 C CA . ASN B 2 57 ? 3.590 -1.803 33.655 1.00 46.88 62 ASN H CA 1
ATOM 670 C C . ASN B 2 57 ? 4.540 -2.985 33.705 1.00 44.96 62 ASN H C 1
ATOM 671 O O . ASN B 2 57 ? 5.247 -3.151 34.691 1.00 44.49 62 ASN H O 1
ATOM 676 N N . ASP B 2 58 ? 4.583 -3.782 32.634 1.00 44.49 63 ASP H N 1
ATOM 677 C CA . ASP B 2 58 ? 5.461 -4.950 32.544 1.00 42.81 63 ASP H CA 1
ATOM 678 C C . ASP B 2 58 ? 6.911 -4.608 32.210 1.00 44.15 63 ASP H C 1
ATOM 679 O O . ASP B 2 58 ? 7.808 -5.468 32.375 1.00 43.76 63 ASP H O 1
ATOM 684 N N . LEU B 2 59 ? 7.146 -3.412 31.666 1.00 41.59 64 LEU H N 1
ATOM 685 C CA . LEU B 2 59 ? 8.485 -3.070 31.240 1.00 43.05 64 LEU H CA 1
ATOM 686 C C . LEU B 2 59 ? 8.918 -1.635 31.534 1.00 42.62 64 LEU H C 1
ATOM 687 O O . LEU B 2 59 ? 8.100 -0.774 31.884 1.00 45.12 64 LEU H O 1
ATOM 692 N N . LEU B 2 60 ? 10.223 -1.431 31.387 1.00 41.80 65 LEU H N 1
ATOM 693 C CA . LEU B 2 60 ? 10.883 -0.143 31.615 1.00 40.70 65 LEU H CA 1
ATOM 694 C C . LEU B 2 60 ? 11.656 0.202 30.369 1.00 40.78 65 LEU H C 1
ATOM 695 O O . LEU B 2 60 ? 12.114 -0.722 29.660 1.00 39.25 65 LEU H O 1
ATOM 700 N N . VAL B 2 61 ? 11.816 1.499 30.101 1.00 39.26 66 VAL H N 1
ATOM 701 C CA . VAL B 2 61 ? 12.762 1.901 29.058 1.00 39.37 66 VAL H CA 1
ATOM 702 C C . VAL B 2 61 ? 14.065 2.440 29.668 1.00 37.00 66 VAL H C 1
ATOM 703 O O . VAL B 2 61 ? 14.026 3.271 30.581 1.00 40.50 66 VAL H O 1
ATOM 707 N N . ARG B 2 62 ? 15.187 1.943 29.152 1.00 34.64 67 ARG H N 1
ATOM 708 C CA . ARG B 2 62 ? 16.533 2.314 29.661 1.00 35.53 67 ARG H CA 1
ATOM 709 C C . ARG B 2 62 ? 17.260 2.947 28.487 1.00 34.51 67 ARG H C 1
ATOM 710 O O . ARG B 2 62 ? 17.467 2.296 27.428 1.00 35.22 67 ARG H O 1
ATOM 718 N N . ILE B 2 63 ? 17.575 4.223 28.685 1.00 33.18 68 ILE H N 1
ATOM 719 C CA . ILE B 2 63 ? 18.101 5.114 27.634 1.00 34.12 68 ILE H CA 1
ATOM 720 C C . ILE B 2 63 ? 19.502 5.564 28.066 1.00 33.99 68 ILE H C 1
ATOM 721 O O . ILE B 2 63 ? 19.733 5.760 29.263 1.00 35.27 68 ILE H O 1
ATOM 726 N N . GLY B 2 64 ? 20.412 5.715 27.096 1.00 35.95 69 GLY H N 1
ATOM 727 C CA . GLY B 2 64 ? 21.782 6.137 27.356 1.00 35.24 69 GLY H CA 1
ATOM 728 C C . GLY B 2 64 ? 22.741 5.026 27.764 1.00 36.15 69 GLY H C 1
ATOM 729 O O . GLY B 2 64 ? 23.792 5.308 28.295 1.00 35.42 69 GLY H O 1
ATOM 730 N N . LYS B 2 65 ? 22.394 3.774 27.445 1.00 34.97 70 LYS H N 1
ATOM 731 C CA . LYS B 2 65 ? 23.144 2.642 27.943 1.00 35.34 70 LYS H CA 1
ATOM 732 C C . LYS B 2 65 ? 24.239 2.288 26.979 1.00 35.91 70 LYS H C 1
ATOM 733 O O . LYS B 2 65 ? 24.142 2.617 25.795 1.00 36.21 70 LYS H O 1
ATOM 739 N N . HIS B 2 66 ? 25.225 1.558 27.513 1.00 35.73 71 HIS H N 1
ATOM 740 C CA . HIS B 2 66 ? 26.309 0.961 26.745 1.00 36.40 71 HIS H CA 1
ATOM 741 C C . HIS B 2 66 ? 26.511 -0.490 27.161 1.00 37.71 71 HIS H C 1
ATOM 742 O O . HIS B 2 66 ? 26.352 -1.406 26.369 1.00 36.32 71 HIS H O 1
ATOM 749 N N . SER B 2 67 ? 26.856 -0.708 28.414 1.00 37.31 72 SER H N 1
ATOM 750 C CA . SER B 2 67 ? 26.912 -2.048 28.940 1.00 38.93 72 SER H CA 1
ATOM 751 C C . SER B 2 67 ? 25.512 -2.672 28.892 1.00 38.85 72 SER H C 1
ATOM 752 O O . SER B 2 67 ? 24.528 -2.016 29.215 1.00 41.83 72 SER H O 1
ATOM 755 N N . ARG B 2 68 ? 25.448 -3.934 28.512 1.00 36.99 73 ARG H N 1
ATOM 756 C CA . ARG B 2 68 ? 24.176 -4.697 28.499 1.00 38.25 73 ARG H CA 1
ATOM 757 C C . ARG B 2 68 ? 23.597 -4.868 29.924 1.00 40.32 73 ARG H C 1
ATOM 758 O O . ARG B 2 68 ? 22.459 -4.457 30.188 1.00 39.19 73 ARG H O 1
ATOM 766 N N . THR B 2 69 ? 24.391 -5.424 30.836 1.00 40.95 74 THR H N 1
ATOM 767 C CA . THR B 2 69 ? 23.842 -5.905 32.127 1.00 42.65 74 THR H CA 1
ATOM 768 C C . THR B 2 69 ? 23.973 -4.956 33.310 1.00 43.23 74 THR H C 1
ATOM 769 O O . THR B 2 69 ? 23.176 -5.062 34.256 1.00 45.38 74 THR H O 1
ATOM 773 N N A ARG B 2 70 ? 24.979 -4.054 33.262 0.50 41.38 75 ARG H N 1
ATOM 774 N N B ARG B 2 70 ? 24.939 -4.044 33.277 0.50 42.54 75 ARG H N 1
ATOM 775 C CA A ARG B 2 70 ? 25.254 -3.069 34.319 0.50 41.70 75 ARG H CA 1
ATOM 776 C CA B ARG B 2 70 ? 25.195 -3.253 34.446 0.50 43.67 75 ARG H CA 1
ATOM 777 C C A ARG B 2 70 ? 24.088 -2.105 34.516 0.50 41.99 75 ARG H C 1
ATOM 778 C C B ARG B 2 70 ? 24.295 -2.011 34.512 0.50 43.87 75 ARG H C 1
ATOM 779 O O A ARG B 2 70 ? 23.316 -1.820 33.569 0.50 40.16 75 ARG H O 1
ATOM 780 O O B ARG B 2 70 ? 23.872 -1.460 33.461 0.50 43.56 75 ARG H O 1
ATOM 795 N N . TYR B 2 71 ? 23.979 -1.593 35.741 1.00 41.51 76 TYR H N 1
ATOM 796 C CA . TYR B 2 71 ? 23.201 -0.382 35.986 1.00 42.53 76 TYR H CA 1
ATOM 797 C C . TYR B 2 71 ? 24.175 0.793 35.896 1.00 42.53 76 TYR H C 1
ATOM 798 O O . TYR B 2 71 ? 25.066 0.968 36.784 1.00 40.62 76 TYR H O 1
ATOM 807 N N . GLU B 2 72 ? 24.021 1.582 34.825 1.00 40.24 77 GLU H N 1
ATOM 808 C CA . GLU B 2 72 ? 25.019 2.590 34.461 1.00 41.79 77 GLU H CA 1
ATOM 809 C C . GLU B 2 72 ? 24.722 3.927 35.132 1.00 42.48 77 GLU H C 1
ATOM 810 O O . GLU B 2 72 ? 24.241 4.913 34.524 1.00 42.14 77 GLU H O 1
ATOM 816 N N . ARG B 2 73 A 25.004 3.912 36.422 1.00 43.56 77 ARG H N 1
ATOM 817 C CA . ARG B 2 73 A 24.734 4.993 37.341 1.00 44.27 77 ARG H CA 1
ATOM 818 C C . ARG B 2 73 A 25.286 6.305 36.778 1.00 42.27 77 ARG H C 1
ATOM 819 O O . ARG B 2 73 A 26.406 6.338 36.321 1.00 43.14 77 ARG H O 1
ATOM 827 N N . ASN B 2 74 ? 24.461 7.362 36.775 1.00 42.26 78 ASN H N 1
ATOM 828 C CA . ASN B 2 74 ? 24.851 8.728 36.362 1.00 41.09 78 ASN H CA 1
ATOM 829 C C . ASN B 2 74 ? 24.941 8.846 34.827 1.00 39.55 78 ASN H C 1
ATOM 830 O O . ASN B 2 74 ? 25.383 9.873 34.323 1.00 40.61 78 ASN H O 1
ATOM 835 N N . ILE B 2 75 ? 24.561 7.799 34.095 1.00 38.84 79 ILE H N 1
ATOM 836 C CA . ILE B 2 75 ? 24.715 7.792 32.635 1.00 37.88 79 ILE H CA 1
ATOM 837 C C . ILE B 2 75 ? 23.382 7.379 32.073 1.00 38.26 79 ILE H C 1
ATOM 838 O O . ILE B 2 75 ? 22.731 8.187 31.402 1.00 39.85 79 ILE H O 1
ATOM 843 N N . GLU B 2 76 ? 22.938 6.153 32.353 1.00 36.54 80 GLU H N 1
ATOM 844 C CA . GLU B 2 76 ? 21.600 5.778 31.891 1.00 37.29 80 GLU H CA 1
ATOM 845 C C . GLU B 2 76 ? 20.456 6.471 32.635 1.00 39.10 80 GLU H C 1
ATOM 846 O O . GLU B 2 76 ? 20.615 6.936 33.799 1.00 40.50 80 GLU H O 1
ATOM 852 N N . LYS B 2 77 ? 19.323 6.575 31.937 1.00 38.84 81 LYS H N 1
ATOM 853 C CA . LYS B 2 77 ? 18.063 7.042 32.506 1.00 41.20 81 LYS H CA 1
ATOM 854 C C . LYS B 2 77 ? 17.012 5.982 32.273 1.00 41.17 81 LYS H C 1
ATOM 855 O O . LYS B 2 77 ? 16.875 5.444 31.172 1.00 37.05 81 LYS H O 1
ATOM 861 N N . ILE B 2 78 ? 16.267 5.699 33.332 1.00 41.37 82 ILE H N 1
ATOM 862 C CA . ILE B 2 78 ? 15.235 4.663 33.307 1.00 41.28 82 ILE H CA 1
ATOM 863 C C . ILE B 2 78 ? 13.886 5.355 33.356 1.00 44.16 82 ILE H C 1
ATOM 864 O O . ILE B 2 78 ? 13.645 6.200 34.247 1.00 45.07 82 ILE H O 1
ATOM 869 N N . SER B 2 79 ? 13.011 5.017 32.410 1.00 41.70 83 SER H N 1
ATOM 870 C CA . SER B 2 79 ? 11.701 5.656 32.292 1.00 42.86 83 SER H CA 1
ATOM 871 C C . SER B 2 79 ? 10.589 4.627 32.349 1.00 42.57 83 SER H C 1
ATOM 872 O O . SER B 2 79 ? 10.746 3.494 31.883 1.00 42.55 83 SER H O 1
ATOM 875 N N . MET B 2 80 ? 9.461 5.037 32.930 1.00 42.56 84 MET H N 1
ATOM 876 C CA . MET B 2 80 ? 8.276 4.202 32.961 1.00 44.82 84 MET H CA 1
ATOM 877 C C . MET B 2 80 ? 7.408 4.587 31.764 1.00 42.08 84 MET H C 1
ATOM 878 O O . MET B 2 80 ? 7.487 5.737 31.281 1.00 42.32 84 MET H O 1
ATOM 883 N N . LEU B 2 81 ? 6.631 3.624 31.261 1.00 41.01 85 LEU H N 1
ATOM 884 C CA . LEU B 2 81 ? 5.690 3.868 30.172 1.00 42.10 85 LEU H CA 1
ATOM 885 C C . LEU B 2 81 ? 4.337 4.388 30.620 1.00 42.14 85 LEU H C 1
ATOM 886 O O . LEU B 2 81 ? 3.747 3.841 31.557 1.00 43.65 85 LEU H O 1
ATOM 891 N N . GLU B 2 82 ? 3.858 5.412 29.915 1.00 42.73 86 GLU H N 1
ATOM 892 C CA . GLU B 2 82 ? 2.518 5.940 30.076 1.00 43.60 86 GLU H CA 1
ATOM 893 C C . GLU B 2 82 ? 1.530 5.134 29.217 1.00 43.25 86 GLU H C 1
ATOM 894 O O . GLU B 2 82 ? 0.470 4.709 29.721 1.00 39.49 86 GLU H O 1
ATOM 900 N N . LYS B 2 83 ? 1.861 4.906 27.937 1.00 39.90 87 LYS H N 1
ATOM 901 C CA . LYS B 2 83 ? 0.956 4.211 27.031 1.00 40.42 87 LYS H CA 1
ATOM 902 C C . LYS B 2 83 ? 1.714 3.598 25.867 1.00 38.32 87 LYS H C 1
ATOM 903 O O . LYS B 2 83 ? 2.637 4.221 25.340 1.00 38.61 87 LYS H O 1
ATOM 909 N N . ILE B 2 84 ? 1.278 2.416 25.461 1.00 37.41 88 ILE H N 1
ATOM 910 C CA . ILE B 2 84 ? 1.751 1.738 24.255 1.00 36.82 88 ILE H CA 1
ATOM 911 C C . ILE B 2 84 ? 0.722 1.932 23.169 1.00 37.01 88 ILE H C 1
ATOM 912 O O . ILE B 2 84 ? -0.473 1.858 23.455 1.00 38.20 88 ILE H O 1
ATOM 917 N N . TYR B 2 85 ? 1.183 2.232 21.949 1.00 35.57 89 TYR H N 1
ATOM 918 C CA . TYR B 2 85 ? 0.331 2.295 20.747 1.00 36.74 89 TYR H CA 1
ATOM 919 C C . TYR B 2 85 ? 0.858 1.364 19.699 1.00 36.31 89 TYR H C 1
ATOM 920 O O . TYR B 2 85 ? 1.886 1.653 19.099 1.00 36.40 89 TYR H O 1
ATOM 929 N N . ILE B 2 86 ? 0.114 0.305 19.409 1.00 35.59 90 ILE H N 1
ATOM 930 C CA . ILE B 2 86 ? 0.493 -0.634 18.316 1.00 35.75 90 ILE H CA 1
ATOM 931 C C . ILE B 2 86 ? -0.229 -0.272 17.004 1.00 37.74 90 ILE H C 1
ATOM 932 O O . ILE B 2 86 ? -1.409 0.098 17.031 1.00 35.92 90 ILE H O 1
ATOM 937 N N . HIS B 2 87 ? 0.461 -0.356 15.860 1.00 35.38 91 HIS H N 1
ATOM 938 C CA . HIS B 2 87 ? -0.216 -0.060 14.575 1.00 36.05 91 HIS H CA 1
ATOM 939 C C . HIS B 2 87 ? -1.496 -0.933 14.478 1.00 36.37 91 HIS H C 1
ATOM 940 O O . HIS B 2 87 ? -1.439 -2.117 14.783 1.00 33.93 91 HIS H O 1
ATOM 947 N N . PRO B 2 88 ? -2.665 -0.321 14.134 1.00 38.48 92 PRO H N 1
ATOM 948 C CA . PRO B 2 88 ? -3.882 -1.127 14.114 1.00 39.67 92 PRO H CA 1
ATOM 949 C C . PRO B 2 88 ? -3.884 -2.148 12.978 1.00 39.84 92 PRO H C 1
ATOM 950 O O . PRO B 2 88 ? -4.638 -3.104 13.017 1.00 38.87 92 PRO H O 1
ATOM 954 N N . ARG B 2 89 ? -3.019 -1.963 11.993 1.00 37.32 93 ARG H N 1
ATOM 955 C CA . ARG B 2 89 ? -2.951 -2.933 10.909 1.00 37.33 93 ARG H CA 1
ATOM 956 C C . ARG B 2 89 ? -1.667 -3.756 10.924 1.00 37.69 93 ARG H C 1
ATOM 957 O O . ARG B 2 89 ? -1.335 -4.406 9.919 1.00 35.83 93 ARG H O 1
ATOM 965 N N . TYR B 2 90 ? -0.989 -3.776 12.086 1.00 35.24 94 TYR H N 1
ATOM 966 C CA . TYR B 2 90 ? 0.072 -4.768 12.344 1.00 34.75 94 TYR H CA 1
ATOM 967 C C . TYR B 2 90 ? -0.378 -6.211 12.062 1.00 35.24 94 TYR H C 1
ATOM 968 O O . TYR B 2 90 ? -1.355 -6.728 12.649 1.00 35.77 94 TYR H O 1
ATOM 977 N N . ASN B 2 91 ? 0.325 -6.847 11.152 1.00 35.19 95 ASN H N 1
ATOM 978 C CA . ASN B 2 91 ? -0.032 -8.235 10.728 1.00 36.64 95 ASN H CA 1
ATOM 979 C C . ASN B 2 91 ? 0.862 -9.287 11.402 1.00 36.07 95 ASN H C 1
ATOM 980 O O . ASN B 2 91 ? 1.826 -9.746 10.825 1.00 37.64 95 ASN H O 1
ATOM 985 N N . TRP B 2 92 ? 0.501 -9.670 12.623 1.00 35.75 96 TRP H N 1
ATOM 986 C CA . TRP B 2 92 ? 1.232 -10.728 13.345 1.00 36.16 96 TRP H CA 1
ATOM 987 C C . TRP B 2 92 ? 0.838 -12.123 12.852 1.00 37.69 96 TRP H C 1
ATOM 988 O O . TRP B 2 92 ? 1.563 -13.084 13.110 1.00 39.00 96 TRP H O 1
ATOM 999 N N . ARG B 2 93 ? -0.283 -12.241 12.136 1.00 37.59 97 ARG H N 1
ATOM 1000 C CA . ARG B 2 93 ? -0.747 -13.577 11.704 1.00 39.95 97 ARG H CA 1
ATOM 1001 C C . ARG B 2 93 ? 0.119 -14.144 10.613 1.00 41.25 97 ARG H C 1
ATOM 1002 O O . ARG B 2 93 ? 0.328 -15.349 10.587 1.00 40.78 97 ARG H O 1
ATOM 1010 N N . GLU B 2 94 A 0.648 -13.290 9.727 1.00 38.36 97 GLU H N 1
ATOM 1011 C CA . GLU B 2 94 A 1.255 -13.766 8.496 1.00 42.05 97 GLU H CA 1
ATOM 1012 C C . GLU B 2 94 A 2.718 -13.402 8.334 1.00 43.68 97 GLU H C 1
ATOM 1013 O O . GLU B 2 94 A 3.582 -14.297 8.201 1.00 44.32 97 GLU H O 1
ATOM 1019 N N . ASN B 2 95 ? 3.017 -12.102 8.298 1.00 37.98 98 ASN H N 1
ATOM 1020 C CA . ASN B 2 95 ? 4.352 -11.717 7.813 1.00 34.46 98 ASN H CA 1
ATOM 1021 C C . ASN B 2 95 ? 5.001 -10.568 8.586 1.00 33.48 98 ASN H C 1
ATOM 1022 O O . ASN B 2 95 ? 6.005 -10.057 8.112 1.00 33.56 98 ASN H O 1
ATOM 1027 N N . LEU B 2 96 ? 4.417 -10.163 9.729 1.00 33.63 99 LEU H N 1
ATOM 1028 C CA . LEU B 2 96 ? 4.853 -8.972 10.482 1.00 32.89 99 LEU H CA 1
ATOM 1029 C C . LEU B 2 96 ? 4.839 -7.686 9.608 1.00 34.39 99 LEU H C 1
ATOM 1030 O O . LEU B 2 96 ? 5.646 -6.766 9.803 1.00 34.23 99 LEU H O 1
ATOM 1035 N N . ASP B 2 97 ? 3.896 -7.602 8.677 1.00 33.11 100 ASP H N 1
ATOM 1036 C CA . ASP B 2 97 ? 3.615 -6.307 7.990 1.00 33.89 100 ASP H CA 1
ATOM 1037 C C . ASP B 2 97 ? 3.279 -5.202 9.010 1.00 32.63 100 ASP H C 1
ATOM 1038 O O . ASP B 2 97 ? 2.560 -5.470 9.974 1.00 33.50 100 ASP H O 1
ATOM 1043 N N . ARG B 2 98 ? 3.841 -4.004 8.824 1.00 32.63 101 ARG H N 1
ATOM 1044 C CA . ARG B 2 98 ? 3.604 -2.846 9.756 1.00 31.65 101 ARG H CA 1
ATOM 1045 C C . ARG B 2 98 ? 4.009 -3.202 11.192 1.00 31.58 101 ARG H C 1
ATOM 1046 O O . ARG B 2 98 ? 3.237 -2.976 12.176 1.00 32.35 101 ARG H O 1
ATOM 1054 N N . ASP B 2 99 ? 5.192 -3.826 11.302 1.00 31.98 102 ASP H N 1
ATOM 1055 C CA . ASP B 2 99 ? 5.756 -4.218 12.613 1.00 31.29 102 ASP H CA 1
ATOM 1056 C C . ASP B 2 99 ? 6.299 -2.942 13.322 1.00 32.04 102 ASP H C 1
ATOM 1057 O O . ASP B 2 99 ? 7.492 -2.636 13.237 1.00 31.55 102 ASP H O 1
ATOM 1062 N N . ILE B 2 100 ? 5.415 -2.201 14.007 1.00 30.53 103 ILE H N 1
ATOM 1063 C CA . ILE B 2 100 ? 5.819 -0.875 14.521 1.00 32.06 103 ILE H CA 1
ATOM 1064 C C . ILE B 2 100 ? 4.888 -0.561 15.669 1.00 32.28 103 ILE H C 1
ATOM 1065 O O . ILE B 2 100 ? 3.707 -0.924 15.615 1.00 34.15 103 ILE H O 1
ATOM 1070 N N . ALA B 2 101 ? 5.441 0.026 16.724 1.00 32.19 104 ALA H N 1
ATOM 1071 C CA . ALA B 2 101 ? 4.665 0.499 17.864 1.00 31.71 104 ALA H CA 1
ATOM 1072 C C . ALA B 2 101 ? 5.376 1.728 18.402 1.00 32.56 104 ALA H C 1
ATOM 1073 O O . ALA B 2 101 ? 6.612 1.855 18.282 1.00 33.77 104 ALA H O 1
ATOM 1075 N N . LEU B 2 102 ? 4.604 2.636 19.012 1.00 34.91 105 LEU H N 1
ATOM 1076 C CA . LEU B 2 102 ? 5.143 3.762 19.761 1.00 33.26 105 LEU H CA 1
ATOM 1077 C C . LEU B 2 102 ? 4.863 3.561 21.275 1.00 35.21 105 LEU H C 1
ATOM 1078 O O . LEU B 2 102 ? 3.875 2.910 21.674 1.00 33.75 105 LEU H O 1
ATOM 1083 N N . MET B 2 103 ? 5.742 4.134 22.108 1.00 35.70 106 MET H N 1
ATOM 1084 C CA . MET B 2 103 ? 5.547 4.151 23.562 1.00 38.17 106 MET H CA 1
ATOM 1085 C C . MET B 2 103 ? 5.750 5.593 24.028 1.00 37.28 106 MET H C 1
ATOM 1086 O O . MET B 2 103 ? 6.766 6.225 23.685 1.00 36.11 106 MET H O 1
ATOM 1091 N N . LYS B 2 104 ? 4.773 6.116 24.774 1.00 37.29 107 LYS H N 1
ATOM 1092 C CA . LYS B 2 104 ? 4.891 7.444 25.361 1.00 39.29 107 LYS H CA 1
ATOM 1093 C C . LYS B 2 104 ? 5.353 7.276 26.792 1.00 39.28 107 LYS H C 1
ATOM 1094 O O . LYS B 2 104 ? 4.792 6.456 27.532 1.00 38.44 107 LYS H O 1
ATOM 1100 N N . LEU B 2 105 ? 6.380 8.048 27.169 1.00 38.15 108 LEU H N 1
ATOM 1101 C CA . LEU B 2 105 ? 6.989 7.940 28.500 1.00 39.62 108 LEU H CA 1
ATOM 1102 C C . LEU B 2 105 ? 6.192 8.775 29.479 1.00 41.07 108 LEU H C 1
ATOM 1103 O O . LEU B 2 105 ? 5.616 9.780 29.092 1.00 39.55 108 LEU H O 1
ATOM 1108 N N . LYS B 2 106 ? 6.129 8.337 30.733 1.00 42.66 109 LYS H N 1
ATOM 1109 C CA . LYS B 2 106 ? 5.427 9.112 31.763 1.00 45.10 109 LYS H CA 1
ATOM 1110 C C . LYS B 2 106 ? 5.962 10.535 31.927 1.00 46.02 109 LYS H C 1
ATOM 1111 O O . LYS B 2 106 ? 5.202 11.433 32.275 1.00 47.04 109 LYS H O 1
ATOM 1117 N N . LYS B 2 107 ? 7.251 10.740 31.658 1.00 44.61 110 LYS H N 1
ATOM 1118 C CA . LYS B 2 107 ? 7.948 12.016 31.942 1.00 47.44 110 LYS H CA 1
ATOM 1119 C C . LYS B 2 107 ? 9.002 12.236 30.877 1.00 46.13 110 LYS H C 1
ATOM 1120 O O . LYS B 2 107 ? 9.615 11.270 30.417 1.00 43.94 110 LYS H O 1
ATOM 1126 N N . PRO B 2 108 ? 9.204 13.494 30.462 1.00 46.27 111 PRO H N 1
ATOM 1127 C CA . PRO B 2 108 ? 10.228 13.682 29.409 1.00 47.37 111 PRO H CA 1
ATOM 1128 C C . PRO B 2 108 ? 11.625 13.323 29.931 1.00 46.41 111 PRO H C 1
ATOM 1129 O O . PRO B 2 108 ? 11.926 13.521 31.119 1.00 46.59 111 PRO H O 1
ATOM 1133 N N . VAL B 2 109 ? 12.459 12.773 29.057 1.00 45.30 112 VAL H N 1
ATOM 1134 C CA . VAL B 2 109 ? 13.788 12.381 29.455 1.00 45.51 112 VAL H CA 1
ATOM 1135 C C . VAL B 2 109 ? 14.715 13.559 29.181 1.00 43.54 112 VAL H C 1
ATOM 1136 O O . VAL B 2 109 ? 14.577 14.232 28.140 1.00 42.75 112 VAL H O 1
ATOM 1140 N N . ALA B 2 110 ? 15.677 13.805 30.073 1.00 42.55 113 ALA H N 1
ATOM 1141 C CA . ALA B 2 110 ? 16.674 14.841 29.799 1.00 43.59 113 ALA H CA 1
ATOM 1142 C C . ALA B 2 110 ? 17.713 14.373 28.783 1.00 40.32 113 ALA H C 1
ATOM 1143 O O . ALA B 2 110 ? 18.326 13.320 28.972 1.00 41.15 113 ALA H O 1
ATOM 1145 N N . PHE B 2 111 ? 17.997 15.195 27.771 1.00 42.07 114 PHE H N 1
ATOM 1146 C CA . PHE B 2 111 ? 19.059 14.823 26.803 1.00 39.03 114 PHE H CA 1
ATOM 1147 C C . PHE B 2 111 ? 20.416 15.018 27.473 1.00 38.70 114 PHE H C 1
ATOM 1148 O O . PHE B 2 111 ? 20.541 15.830 28.419 1.00 38.42 114 PHE H O 1
ATOM 1156 N N . SER B 2 112 ? 21.405 14.252 27.034 1.00 37.57 115 SER H N 1
ATOM 1157 C CA . SER B 2 112 ? 22.777 14.392 27.540 1.00 36.35 115 SER H CA 1
ATOM 1158 C C . SER B 2 112 ? 23.753 13.982 26.460 1.00 37.52 115 SER H C 1
ATOM 1159 O O . SER B 2 112 ? 23.332 13.705 25.308 1.00 35.20 115 SER H O 1
ATOM 1162 N N . ASP B 2 113 ? 25.035 13.837 26.822 1.00 36.29 116 ASP H N 1
ATOM 1163 C CA . ASP B 2 113 ? 26.013 13.279 25.863 1.00 35.84 116 ASP H CA 1
ATOM 1164 C C . ASP B 2 113 ? 25.613 11.905 25.349 1.00 34.80 116 ASP H C 1
ATOM 1165 O O . ASP B 2 113 ? 25.989 11.532 24.226 1.00 33.45 116 ASP H O 1
ATOM 1170 N N . TYR B 2 114 ? 24.850 11.153 26.162 1.00 34.34 117 TYR H N 1
ATOM 1171 C CA . TYR B 2 114 ? 24.568 9.728 25.885 1.00 34.20 117 TYR H CA 1
ATOM 1172 C C . TYR B 2 114 ? 23.131 9.493 25.446 1.00 34.17 117 TYR H C 1
ATOM 1173 O O . TYR B 2 114 ? 22.772 8.355 25.107 1.00 33.61 117 TYR H O 1
ATOM 1182 N N . ILE B 2 115 ? 22.321 10.558 25.498 1.00 34.11 118 ILE H N 1
ATOM 1183 C CA . ILE B 2 115 ? 20.884 10.457 25.276 1.00 34.67 118 ILE H CA 1
ATOM 1184 C C . ILE B 2 115 ? 20.478 11.575 24.313 1.00 34.64 118 ILE H C 1
ATOM 1185 O O . ILE B 2 115 ? 20.546 12.754 24.647 1.00 34.37 118 ILE H O 1
ATOM 1190 N N . HIS B 2 116 ? 19.989 11.185 23.146 1.00 33.16 119 HIS H N 1
ATOM 1191 C CA . HIS B 2 116 ? 19.695 12.188 22.110 1.00 31.55 119 HIS H CA 1
ATOM 1192 C C . HIS B 2 116 ? 18.825 11.572 21.004 1.00 31.34 119 HIS H C 1
ATOM 1193 O O . HIS B 2 116 ? 19.082 10.455 20.620 1.00 31.85 119 HIS H O 1
ATOM 1200 N N . PRO B 2 117 ? 17.810 12.304 20.494 1.00 30.88 120 PRO H N 1
ATOM 1201 C CA . PRO B 2 117 ? 16.900 11.659 19.552 1.00 32.12 120 PRO H CA 1
ATOM 1202 C C . PRO B 2 117 ? 17.472 11.544 18.142 1.00 31.67 120 PRO H C 1
ATOM 1203 O O . PRO B 2 117 ? 18.271 12.399 17.707 1.00 32.90 120 PRO H O 1
ATOM 1207 N N . VAL B 2 118 ? 16.994 10.534 17.423 1.00 32.14 121 VAL H N 1
ATOM 1208 C CA . VAL B 2 118 ? 17.305 10.307 16.023 1.00 32.67 121 VAL H CA 1
ATOM 1209 C C . VAL B 2 118 ? 16.220 11.010 15.176 1.00 32.73 121 VAL H C 1
ATOM 1210 O O . VAL B 2 118 ? 15.091 11.209 15.676 1.00 33.77 121 VAL H O 1
ATOM 1214 N N . CYS B 2 119 ? 16.544 11.383 13.937 1.00 31.09 122 CYS H N 1
ATOM 1215 C CA . CYS B 2 119 ? 15.524 11.961 13.050 1.00 32.47 122 CYS H CA 1
ATOM 1216 C C . CYS B 2 119 ? 14.708 10.863 12.369 1.00 32.14 122 CYS H C 1
ATOM 1217 O O . CYS B 2 119 ? 15.212 9.779 12.108 1.00 31.63 122 CYS H O 1
ATOM 1220 N N . LEU B 2 120 ? 13.475 11.225 12.008 1.00 33.70 123 LEU H N 1
ATOM 1221 C CA . LEU B 2 120 ? 12.650 10.374 11.123 1.00 32.99 123 LEU H CA 1
ATOM 1222 C C . LEU B 2 120 ? 12.639 10.924 9.717 1.00 32.53 123 LEU H C 1
ATOM 1223 O O . LEU B 2 120 ? 12.628 12.153 9.533 1.00 32.39 123 LEU H O 1
ATOM 1228 N N . PRO B 2 121 ? 12.703 10.026 8.706 1.00 32.87 124 PRO H N 1
ATOM 1229 C CA . PRO B 2 121 ? 12.835 10.457 7.313 1.00 33.52 124 PRO H CA 1
ATOM 1230 C C . PRO B 2 121 ? 11.549 11.080 6.800 1.00 34.80 124 PRO H C 1
ATOM 1231 O O . PRO B 2 121 ? 10.458 10.763 7.285 1.00 36.03 124 PRO H O 1
ATOM 1235 N N . ASP B 2 122 ? 11.711 12.002 5.879 1.00 35.06 125 ASP H N 1
ATOM 1236 C CA . ASP B 2 122 ? 10.576 12.456 5.105 1.00 36.50 125 ASP H CA 1
ATOM 1237 C C . ASP B 2 122 ? 10.646 11.773 3.740 1.00 34.96 125 ASP H C 1
ATOM 1238 O O . ASP B 2 122 ? 11.540 10.937 3.502 1.00 34.32 125 ASP H O 1
ATOM 1243 N N . ARG B 2 123 ? 9.710 12.096 2.834 1.00 34.15 126 ARG H N 1
ATOM 1244 C CA . ARG B 2 123 ? 9.613 11.338 1.569 1.00 36.77 126 ARG H CA 1
ATOM 1245 C C . ARG B 2 123 ? 10.910 11.427 0.731 1.00 38.03 126 ARG H C 1
ATOM 1246 O O . ARG B 2 123 ? 11.322 10.425 0.109 1.00 36.76 126 ARG H O 1
ATOM 1254 N N . GLU B 2 124 ? 11.512 12.629 0.731 1.00 39.05 127 GLU H N 1
ATOM 1255 C CA . GLU B 2 124 ? 12.761 12.938 -0.011 1.00 40.67 127 GLU H CA 1
ATOM 1256 C C . GLU B 2 124 ? 13.953 12.145 0.576 1.00 39.52 127 GLU H C 1
ATOM 1257 O O . GLU B 2 124 ? 14.733 11.537 -0.196 1.00 37.91 127 GLU H O 1
ATOM 1263 N N . THR B 2 125 ? 14.052 12.117 1.909 1.00 39.04 128 THR H N 1
ATOM 1264 C CA . THR B 2 125 ? 15.062 11.267 2.630 1.00 38.97 128 THR H CA 1
ATOM 1265 C C . THR B 2 125 ? 14.988 9.822 2.170 1.00 37.16 128 THR H C 1
ATOM 1266 O O . THR B 2 125 ? 16.010 9.247 1.790 1.00 38.59 128 THR H O 1
ATOM 1270 N N . ALA B 2 126 ? 13.795 9.219 2.228 1.00 35.59 129 ALA H N 1
ATOM 1271 C CA . ALA B 2 126 ? 13.609 7.860 1.760 1.00 37.12 129 ALA H CA 1
ATOM 1272 C C . ALA B 2 126 ? 14.004 7.676 0.306 1.00 37.56 129 ALA H C 1
ATOM 1273 O O . ALA B 2 126 ? 14.691 6.697 -0.030 1.00 39.84 129 ALA H O 1
ATOM 1275 N N . ALA B 2 127 A 13.568 8.592 -0.564 1.00 37.42 129 ALA H N 1
ATOM 1276 C CA . ALA B 2 127 A 13.811 8.409 -1.992 1.00 38.57 129 ALA H CA 1
ATOM 1277 C C . ALA B 2 127 A 15.305 8.453 -2.249 1.00 40.66 129 ALA H C 1
ATOM 1278 O O . ALA B 2 127 A 15.815 7.670 -3.070 1.00 42.64 129 ALA H O 1
ATOM 1280 N N . SER B 2 128 B 16.021 9.334 -1.553 1.00 38.01 129 SER H N 1
ATOM 1281 C CA . SER B 2 128 B 17.475 9.422 -1.810 1.00 40.10 129 SER H CA 1
ATOM 1282 C C . SER B 2 128 B 18.340 8.355 -1.153 1.00 39.75 129 SER H C 1
ATOM 1283 O O . SER B 2 128 B 19.311 7.970 -1.760 1.00 39.88 129 SER H O 1
ATOM 12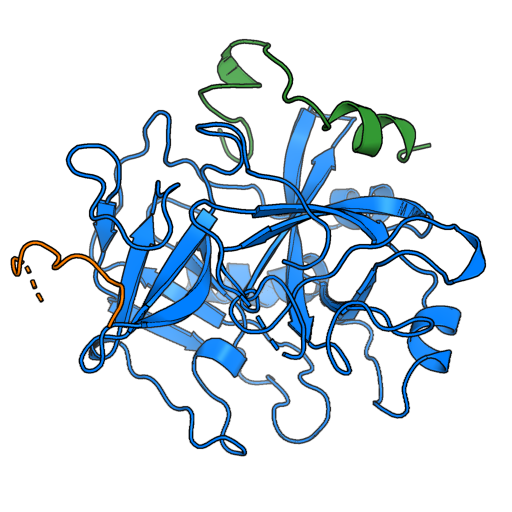86 N N . LEU B 2 129 C 17.953 7.888 0.048 1.00 35.57 129 LEU H N 1
ATOM 1287 C CA . LEU B 2 129 C 18.809 6.953 0.835 1.00 36.19 129 LEU H CA 1
ATOM 1288 C C . LEU B 2 129 C 18.416 5.491 0.756 1.00 35.95 129 LEU H C 1
ATOM 1289 O O . LEU B 2 129 C 19.291 4.619 0.882 1.00 34.61 129 LEU H O 1
ATOM 1294 N N . LEU B 2 130 ? 17.121 5.203 0.539 1.00 36.75 130 LEU H N 1
ATOM 1295 C CA . LEU B 2 130 ? 16.647 3.817 0.615 1.00 39.72 130 LEU H CA 1
ATOM 1296 C C . LEU B 2 130 ? 16.827 3.122 -0.725 1.00 40.91 130 LEU H C 1
ATOM 1297 O O . LEU B 2 130 ? 15.867 2.855 -1.497 1.00 42.68 130 LEU H O 1
ATOM 1302 N N . GLN B 2 131 ? 18.089 2.856 -1.025 1.00 38.81 131 GLN H N 1
ATOM 1303 C CA . GLN B 2 131 ? 18.449 2.321 -2.339 1.00 38.35 131 GLN H CA 1
ATOM 1304 C C . GLN B 2 131 ? 19.335 1.123 -2.183 1.00 37.25 131 GLN H C 1
ATOM 1305 O O . GLN B 2 131 ? 20.179 1.124 -1.312 1.00 35.48 131 GLN H O 1
ATOM 1311 N N . ALA B 2 132 ? 19.176 0.118 -3.051 1.00 36.56 132 ALA H N 1
ATOM 1312 C CA . ALA B 2 132 ? 20.032 -1.080 -3.024 1.00 36.93 132 ALA H CA 1
ATOM 1313 C C . ALA B 2 132 ? 21.512 -0.689 -3.027 1.00 37.28 132 ALA H C 1
ATOM 1314 O O . ALA B 2 132 ? 21.933 0.186 -3.806 1.00 38.04 132 ALA H O 1
ATOM 1316 N N . GLY B 2 133 ? 22.297 -1.314 -2.151 1.00 33.68 133 GLY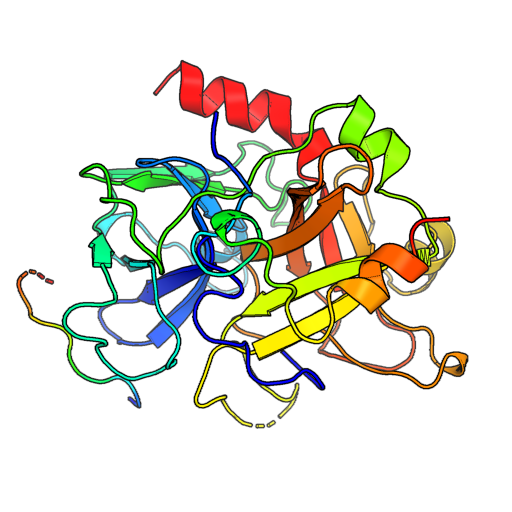 H N 1
ATOM 1317 C CA . GLY B 2 133 ? 23.728 -1.040 -2.111 1.00 35.14 133 GLY H CA 1
ATOM 1318 C C . GLY B 2 133 ? 24.096 0.015 -1.069 1.00 33.79 133 GLY H C 1
ATOM 1319 O O . GLY B 2 133 ? 25.181 -0.048 -0.493 1.00 36.07 133 GLY H O 1
ATOM 1320 N N . TYR B 2 134 ? 23.179 0.941 -0.793 1.00 33.10 134 TYR H N 1
ATOM 1321 C CA . TYR B 2 134 ? 23.420 1.966 0.240 1.00 32.06 134 TYR H CA 1
ATOM 1322 C C . TYR B 2 134 ? 23.394 1.244 1.590 1.00 32.91 134 TYR H C 1
ATOM 1323 O O . TYR B 2 134 ? 22.515 0.404 1.801 1.00 31.82 134 TYR H O 1
ATOM 1332 N N . LYS B 2 135 ? 24.319 1.582 2.501 1.00 31.87 135 LYS H N 1
ATOM 1333 C CA . LYS B 2 135 ? 24.405 0.858 3.788 1.00 32.74 135 LYS H CA 1
ATOM 1334 C C . LYS B 2 135 ? 23.767 1.660 4.929 1.00 31.81 135 LYS H C 1
ATOM 1335 O O . LYS B 2 135 ? 23.887 2.858 4.972 1.00 32.25 135 LYS H O 1
ATOM 1341 N N . GLY B 2 136 ? 23.100 0.961 5.852 1.00 31.04 136 GLY H N 1
ATOM 1342 C CA . GLY B 2 136 ? 22.737 1.586 7.130 1.00 31.88 136 GLY H CA 1
ATOM 1343 C C . GLY B 2 136 ? 23.355 0.835 8.285 1.00 30.47 136 GLY H C 1
ATOM 1344 O O . GLY B 2 136 ? 24.159 -0.083 8.091 1.00 34.90 136 GLY H O 1
ATOM 1345 N N . ARG B 2 137 ? 23.012 1.243 9.493 1.00 31.12 137 ARG H N 1
ATOM 1346 C CA . ARG B 2 137 ? 23.654 0.689 10.658 1.00 30.79 137 ARG H CA 1
ATOM 1347 C C . ARG B 2 137 ? 22.582 0.164 11.583 1.00 32.18 137 ARG H C 1
ATOM 1348 O O . ARG B 2 137 ? 21.578 0.873 11.855 1.00 33.05 137 ARG H O 1
ATOM 1356 N N . VAL B 2 138 ? 22.855 -1.016 12.143 1.00 31.93 138 VAL H N 1
ATOM 1357 C CA . VAL B 2 138 ? 21.915 -1.681 13.045 1.00 32.26 138 VAL H CA 1
ATOM 1358 C C . VAL B 2 138 ? 22.656 -1.850 14.390 1.00 32.78 138 VAL H C 1
ATOM 1359 O O . VAL B 2 138 ? 23.853 -2.183 14.389 1.00 32.48 138 VAL H O 1
ATOM 1363 N N . THR B 2 139 ? 21.979 -1.574 15.507 1.00 33.09 139 THR H N 1
ATOM 1364 C CA . THR B 2 139 ? 22.620 -1.675 16.799 1.00 31.57 139 THR H CA 1
ATOM 1365 C C . THR B 2 139 ? 21.706 -2.437 17.776 1.00 32.90 139 THR H C 1
ATOM 1366 O O . THR B 2 139 ? 20.494 -2.426 17.621 1.00 31.80 139 THR H O 1
ATOM 1370 N N . GLY B 2 140 ? 22.294 -3.089 18.782 1.00 32.69 140 GLY H N 1
ATOM 1371 C CA . GLY B 2 140 ? 21.466 -3.743 19.792 1.00 30.80 140 GLY H CA 1
ATOM 1372 C C . GLY B 2 140 ? 22.273 -4.646 20.701 1.00 32.48 140 GLY H C 1
ATOM 1373 O O . GLY B 2 140 ? 23.481 -4.796 20.521 1.00 32.32 140 GLY H O 1
ATOM 1374 N N . TRP B 2 141 ? 21.596 -5.153 21.721 1.00 32.31 141 TRP H N 1
ATOM 1375 C CA . TRP B 2 141 ? 22.213 -6.006 22.765 1.00 33.59 141 TRP H CA 1
ATOM 1376 C C . TRP B 2 141 ? 21.785 -7.454 22.614 1.00 34.20 141 TRP H C 1
ATOM 1377 O O . TRP B 2 141 ? 21.940 -8.275 23.556 1.00 35.35 141 TRP H O 1
ATOM 1388 N N . GLY B 2 142 ? 21.232 -7.788 21.439 1.00 35.67 142 GLY H N 1
ATOM 1389 C CA . GLY B 2 142 ? 20.770 -9.147 21.159 1.00 35.74 142 GLY H CA 1
ATOM 1390 C C . GLY B 2 142 ? 21.924 -10.147 21.032 1.00 36.90 142 GLY H C 1
ATOM 1391 O O . GLY B 2 142 ? 23.103 -9.803 21.131 1.00 36.38 142 GLY H O 1
ATOM 1392 N N . ASN B 2 143 ? 21.553 -11.396 20.822 1.00 37.00 143 ASN H N 1
ATOM 1393 C CA . ASN B 2 143 ? 22.493 -12.509 20.778 1.00 39.18 143 ASN H CA 1
ATOM 1394 C C . ASN B 2 143 ? 23.584 -12.315 19.722 1.00 39.93 143 ASN H C 1
ATOM 1395 O O . ASN B 2 143 ? 23.339 -11.739 18.642 1.00 36.70 143 ASN H O 1
ATOM 1400 N N . LEU B 2 144 ? 24.797 -12.769 20.058 1.00 38.20 144 LEU H N 1
ATOM 1401 C CA . LEU B 2 144 ? 25.949 -12.740 19.134 1.00 39.01 144 LEU H CA 1
ATOM 1402 C C . LEU B 2 144 ? 25.911 -13.863 18.062 1.00 40.92 144 LEU H C 1
ATOM 1403 O O . LEU B 2 144 ? 26.611 -13.814 17.042 1.00 41.36 144 LEU H O 1
ATOM 1408 N N . L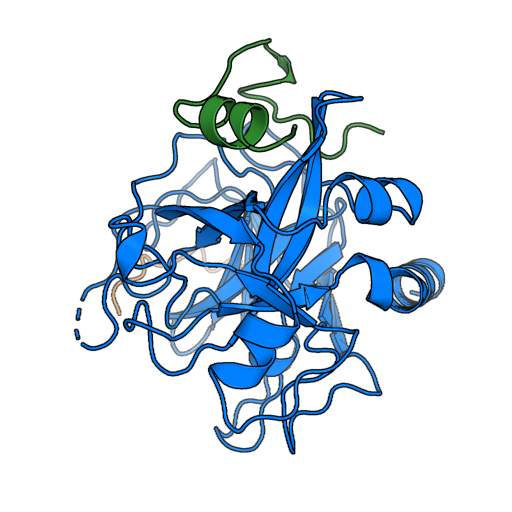YS B 2 145 ? 25.087 -14.884 18.302 1.00 41.55 145 LYS H N 1
ATOM 1409 C CA . LYS B 2 145 ? 25.066 -16.059 17.440 1.00 44.00 145 LYS H CA 1
ATOM 1410 C C . LYS B 2 145 ? 23.653 -16.581 17.465 1.00 41.99 145 LYS H C 1
ATOM 1411 O O . LYS B 2 145 ? 22.944 -16.393 18.473 1.00 40.26 145 LYS H O 1
ATOM 1417 N N . GLU B 2 146 ? 23.241 -17.232 16.388 1.00 41.64 146 GLU H N 1
ATOM 1418 C CA . GLU B 2 146 ? 21.911 -17.775 16.280 1.00 44.64 146 GLU H CA 1
ATOM 1419 C C . GLU B 2 146 ? 21.697 -18.876 17.334 1.00 49.53 146 GLU H C 1
ATOM 1420 O O . GLU B 2 146 ? 20.625 -18.973 17.933 1.00 50.29 146 GLU H O 1
ATOM 1426 N N . THR B 2 147 ? 22.745 -19.657 17.570 1.00 54.24 147 THR H N 1
ATOM 1427 C CA . THR B 2 147 ? 22.695 -20.786 18.512 1.00 60.30 147 THR H CA 1
ATOM 1428 C C . THR B 2 147 ? 23.725 -20.597 19.635 1.00 60.68 147 THR H C 1
ATOM 1429 O O . THR B 2 147 ? 24.888 -20.279 19.366 1.00 62.40 147 THR H O 1
ATOM 1433 N N . GLY B 2 155 ? 28.028 -15.800 23.324 1.00 54.03 150 GLY H N 1
ATOM 1434 C CA . GLY B 2 155 ? 26.558 -15.831 23.441 1.00 52.43 150 GLY H CA 1
ATOM 1435 C C . GLY B 2 155 ? 25.864 -14.460 23.485 1.00 52.16 150 GLY H C 1
ATOM 1436 O O . GLY B 2 155 ? 25.189 -14.046 22.509 1.00 49.30 150 GLY H O 1
ATOM 1437 N N . GLN B 2 156 ? 26.000 -13.769 24.620 1.00 50.42 151 GLN H N 1
ATOM 1438 C CA . GLN B 2 156 ? 25.447 -12.421 24.800 1.00 50.77 151 GLN H CA 1
ATOM 1439 C C . GLN B 2 156 ? 26.553 -11.393 24.961 1.00 47.65 151 GLN H C 1
ATOM 1440 O O . GLN B 2 156 ? 27.556 -11.714 25.593 1.00 49.33 151 GLN H O 1
ATOM 1446 N N . PRO B 2 157 ? 26.388 -10.170 24.387 1.00 43.14 152 PRO H N 1
ATOM 1447 C CA . PRO B 2 157 ? 27.498 -9.220 24.432 1.00 39.95 152 PRO H CA 1
ATOM 1448 C C . PRO B 2 157 ? 27.628 -8.529 25.763 1.00 39.65 152 PRO H C 1
ATOM 1449 O O . PRO B 2 157 ? 26.634 -8.404 26.493 1.00 40.94 152 PRO H O 1
ATOM 1453 N N . SER B 2 158 ? 28.839 -8.068 26.071 1.00 38.57 153 SER H N 1
ATOM 1454 C CA . SER B 2 158 ? 29.044 -7.191 27.226 1.00 39.28 153 SER H CA 1
ATOM 1455 C C . SER B 2 158 ? 28.507 -5.788 26.995 1.00 38.03 153 SER H C 1
ATOM 1456 O O . SER B 2 158 ? 27.933 -5.189 27.938 1.00 38.59 153 SER H O 1
ATOM 1459 N N . VAL B 2 159 ? 28.748 -5.252 25.786 1.00 36.25 154 VAL H N 1
ATOM 1460 C CA . VAL B 2 159 ? 28.325 -3.885 25.439 1.00 36.15 154 VAL H CA 1
ATOM 1461 C C . VAL B 2 159 ? 27.520 -3.811 24.127 1.00 35.95 154 VAL H C 1
ATOM 1462 O O . VAL B 2 159 ? 27.510 -4.764 23.325 1.00 36.32 154 VAL H O 1
ATOM 1466 N N . LEU B 2 160 ? 26.848 -2.680 23.922 1.00 35.03 155 LEU H N 1
ATOM 1467 C CA . LEU B 2 160 ? 26.071 -2.433 22.691 1.00 34.91 155 LEU H CA 1
ATOM 1468 C C . LEU B 2 160 ? 26.904 -2.796 21.447 1.00 34.96 155 LEU H C 1
ATOM 1469 O O . LEU B 2 160 ? 28.073 -2.430 21.345 1.00 36.06 155 LEU H O 1
ATOM 1474 N N . GLN B 2 161 ? 26.291 -3.536 20.537 1.00 33.17 156 GLN H N 1
ATOM 1475 C CA . GLN B 2 161 ? 26.958 -3.996 19.284 1.00 32.66 156 GLN H CA 1
ATOM 1476 C C . GLN B 2 161 ? 26.447 -3.216 18.073 1.00 33.07 156 GLN H C 1
ATOM 1477 O O . GLN B 2 161 ? 25.302 -2.724 18.069 1.00 31.86 156 GLN H O 1
ATOM 1483 N N . VAL B 2 162 ? 27.303 -3.080 17.077 1.00 32.95 157 VAL H N 1
ATOM 1484 C CA . VAL B 2 162 ? 26.978 -2.256 15.887 1.00 33.08 157 VAL H CA 1
ATOM 1485 C C . VAL B 2 162 ? 27.401 -3.083 14.665 1.00 35.16 157 VAL H C 1
ATOM 1486 O O . VAL B 2 162 ? 28.459 -3.716 14.697 1.00 36.14 157 VAL H O 1
ATOM 1490 N N . VAL B 2 163 ? 26.596 -3.038 13.606 1.00 34.38 158 VAL H N 1
ATOM 1491 C CA . VAL B 2 163 ? 26.973 -3.634 12.292 1.00 34.80 158 VAL H CA 1
ATOM 1492 C C . VAL B 2 163 ? 26.430 -2.725 11.194 1.00 33.93 158 VAL H C 1
ATOM 1493 O O . VAL B 2 163 ? 25.288 -2.195 11.314 1.00 32.63 158 VAL H O 1
ATOM 1497 N N . ASN B 2 164 ? 27.230 -2.529 10.122 1.00 32.02 159 ASN H N 1
ATOM 1498 C CA . ASN B 2 164 ? 26.755 -1.767 8.965 1.00 32.30 159 ASN H CA 1
ATOM 1499 C C . ASN B 2 164 ? 26.404 -2.771 7.901 1.00 31.95 159 ASN H C 1
ATOM 1500 O O . ASN B 2 164 ? 27.184 -3.716 7.704 1.00 32.58 159 ASN H O 1
ATOM 1505 N N . LEU B 2 165 ? 25.260 -2.579 7.241 1.00 30.84 160 LEU H N 1
ATOM 1506 C CA . LEU B 2 165 ? 24.719 -3.581 6.279 1.00 31.05 160 LEU H CA 1
ATOM 1507 C C . LEU B 2 165 ? 24.106 -2.910 5.069 1.00 31.15 160 LEU H C 1
ATOM 1508 O O . LEU B 2 165 ? 23.426 -1.902 5.219 1.00 31.89 160 LEU H O 1
ATOM 1513 N N . PRO B 2 166 ? 24.339 -3.462 3.865 1.00 32.10 161 PRO H N 1
ATOM 1514 C CA . PRO B 2 166 ? 23.761 -2.834 2.663 1.00 31.24 161 PRO H CA 1
ATOM 1515 C C . PRO B 2 166 ? 22.276 -3.224 2.470 1.00 31.47 161 PRO H C 1
ATOM 1516 O O . PRO B 2 166 ? 21.872 -4.364 2.784 1.00 32.09 161 PRO H O 1
ATOM 1520 N N . ILE B 2 167 ? 21.475 -2.274 1.985 1.00 31.64 162 ILE H N 1
ATOM 1521 C CA . ILE B 2 167 ? 20.088 -2.492 1.571 1.00 31.18 162 ILE H CA 1
ATOM 1522 C C . ILE B 2 167 ? 20.155 -3.401 0.342 1.00 32.33 162 ILE H C 1
ATOM 1523 O O . ILE B 2 167 ? 21.050 -3.254 -0.485 1.00 33.02 162 ILE H O 1
ATOM 1528 N N . VAL B 2 168 ? 19.212 -4.324 0.261 1.00 31.61 163 VAL H N 1
ATOM 1529 C CA . VAL B 2 168 ? 19.196 -5.315 -0.822 1.00 32.62 163 VAL H CA 1
ATOM 1530 C C . VAL B 2 168 ? 18.034 -5.024 -1.800 1.00 34.32 163 VAL H C 1
ATOM 1531 O O . VAL B 2 168 ? 16.976 -4.518 -1.406 1.00 35.23 163 VAL H O 1
ATOM 1535 N N . GLU B 2 169 ? 18.255 -5.331 -3.096 1.00 35.29 164 GLU H N 1
ATOM 1536 C CA . GLU B 2 169 ? 17.219 -5.180 -4.123 1.00 38.01 164 GLU H CA 1
ATOM 1537 C C . GLU B 2 169 ? 15.958 -5.978 -3.763 1.00 38.27 164 GLU H C 1
ATOM 1538 O O . GLU B 2 169 ? 16.069 -7.088 -3.246 1.00 35.37 164 GLU H O 1
ATOM 1544 N N . ARG B 2 170 ? 14.773 -5.417 -4.035 1.00 36.38 165 ARG H N 1
ATOM 1545 C CA . ARG B 2 170 ? 13.521 -6.035 -3.566 1.00 37.51 165 ARG H CA 1
ATOM 1546 C C . ARG B 2 170 ? 13.300 -7.472 -4.152 1.00 38.36 165 ARG H C 1
ATOM 1547 O O . ARG B 2 170 ? 12.923 -8.393 -3.388 1.00 36.20 165 ARG H O 1
ATOM 1555 N N . PRO B 2 171 ? 13.641 -7.687 -5.439 1.00 39.71 166 PRO H N 1
ATOM 1556 C CA . PRO B 2 171 ? 13.490 -9.083 -5.942 1.00 39.52 166 PRO H CA 1
ATOM 1557 C C . PRO B 2 171 ? 14.370 -10.115 -5.215 1.00 39.90 166 PRO H C 1
ATOM 1558 O O . PRO B 2 171 ? 13.917 -11.245 -5.009 1.00 40.96 166 PRO H O 1
ATOM 1562 N N . VAL B 2 172 ? 15.598 -9.728 -4.828 1.00 35.81 167 VAL H N 1
ATOM 1563 C CA . VAL B 2 172 ? 16.517 -10.611 -4.118 1.00 36.97 167 VAL H CA 1
ATOM 1564 C C . VAL B 2 172 ? 15.973 -10.886 -2.702 1.00 37.07 167 VAL H C 1
ATOM 1565 O O . VAL B 2 172 ? 15.969 -12.020 -2.260 1.00 36.43 167 VAL H O 1
ATOM 1569 N N . CYS B 2 173 ? 15.524 -9.823 -1.996 1.00 34.88 168 CYS H N 1
ATOM 1570 C CA . CYS B 2 173 ? 14.773 -9.980 -0.756 1.00 35.52 168 CYS H CA 1
ATOM 1571 C C . CYS B 2 173 ? 13.641 -11.032 -0.885 1.00 36.34 168 CYS H C 1
ATOM 1572 O O . CYS B 2 173 ? 13.552 -11.974 -0.075 1.00 34.57 168 CYS H O 1
ATOM 1575 N N . LYS B 2 174 ? 12.785 -10.820 -1.874 1.00 35.35 169 LYS H N 1
ATOM 1576 C CA . LYS B 2 174 ? 11.607 -11.676 -2.102 1.00 37.48 169 LYS H CA 1
ATOM 1577 C C . LYS B 2 174 ? 11.982 -13.128 -2.389 1.00 38.38 169 LYS H C 1
ATOM 1578 O O . LYS B 2 174 ? 11.399 -14.035 -1.785 1.00 36.98 169 LYS H O 1
ATOM 1584 N N . ASP B 2 175 ? 13.012 -13.308 -3.210 1.00 37.25 170 ASP H N 1
ATOM 1585 C CA . ASP B 2 175 ? 13.521 -14.632 -3.607 1.00 37.94 170 ASP H CA 1
ATOM 1586 C C . ASP B 2 175 ? 14.301 -15.354 -2.508 1.00 37.85 170 ASP H C 1
ATOM 1587 O O . ASP B 2 175 ? 14.652 -16.522 -2.698 1.00 36.53 170 ASP H O 1
ATOM 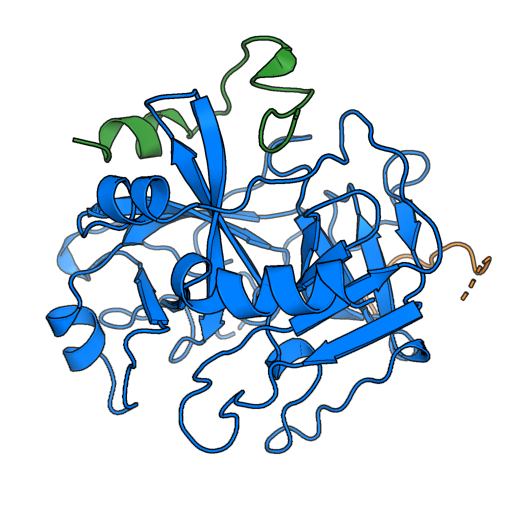1592 N N . SER B 2 176 ? 14.559 -14.674 -1.375 1.00 35.08 171 SER H N 1
ATOM 1593 C CA . SER B 2 176 ? 15.295 -15.311 -0.267 1.00 35.23 171 SER H CA 1
ATOM 1594 C C . SER B 2 176 ? 14.390 -16.006 0.772 1.00 35.95 171 SER H C 1
ATOM 1595 O O . SER B 2 176 ? 14.900 -16.638 1.691 1.00 35.13 171 SER H O 1
ATOM 1598 N N . THR B 2 177 ? 13.079 -15.896 0.615 1.00 33.40 172 THR H N 1
ATOM 1599 C CA . THR B 2 177 ? 12.119 -16.306 1.680 1.00 34.70 172 THR H CA 1
ATOM 1600 C C . THR B 2 177 ? 10.827 -16.813 1.038 1.00 35.84 172 THR H C 1
ATOM 1601 O O . THR B 2 177 ? 10.520 -16.442 -0.112 1.00 34.29 172 THR H O 1
ATOM 1605 N N . ARG B 2 178 ? 10.065 -17.631 1.773 1.00 35.59 173 ARG H N 1
ATOM 1606 C CA . ARG B 2 178 ? 8.736 -18.007 1.347 1.00 35.51 173 ARG H CA 1
ATOM 1607 C C . ARG B 2 178 ? 7.706 -17.062 1.951 1.00 35.22 173 ARG H C 1
ATOM 1608 O O . ARG B 2 178 ? 6.525 -17.095 1.547 1.00 36.35 173 ARG H O 1
ATOM 1616 N N . ILE B 2 179 ? 8.129 -16.170 2.857 1.00 33.73 174 ILE H N 1
ATOM 1617 C CA . ILE B 2 179 ? 7.191 -15.188 3.447 1.00 34.90 174 ILE H CA 1
ATOM 1618 C C . ILE B 2 179 ? 6.812 -14.098 2.383 1.00 34.58 174 ILE H C 1
ATOM 1619 O O . ILE B 2 179 ? 7.697 -13.678 1.608 1.00 35.88 174 ILE H O 1
ATOM 1624 N N . ARG B 2 180 ? 5.546 -13.645 2.367 1.00 35.67 175 ARG H N 1
ATOM 1625 C CA . ARG B 2 180 ? 5.139 -12.486 1.540 1.00 37.11 175 ARG H CA 1
ATOM 1626 C C . ARG B 2 180 ? 5.749 -11.165 2.082 1.00 37.30 175 ARG H C 1
ATOM 1627 O O . ARG B 2 180 ? 5.443 -10.754 3.182 1.00 34.90 175 ARG H O 1
ATOM 1635 N N . ILE B 2 181 ? 6.567 -10.513 1.277 1.00 36.71 176 ILE H N 1
ATOM 1636 C CA . ILE B 2 181 ? 7.248 -9.279 1.700 1.00 36.25 176 ILE H CA 1
ATOM 1637 C C . ILE B 2 181 ? 6.441 -8.102 1.156 1.00 37.55 176 ILE H C 1
ATOM 1638 O O . ILE B 2 181 ? 6.111 -8.110 0.004 1.00 40.22 176 ILE H O 1
ATOM 1643 N N . THR B 2 182 ? 6.098 -7.122 1.987 1.00 35.97 177 THR H N 1
ATOM 1644 C CA . THR B 2 182 ? 5.255 -6.028 1.506 1.00 35.00 177 THR H CA 1
ATOM 1645 C C . THR B 2 182 ? 6.056 -4.756 1.212 1.00 35.72 177 THR H C 1
ATOM 1646 O O . THR B 2 182 ? 7.219 -4.704 1.508 1.00 33.21 177 THR H O 1
ATOM 1650 N N . ASP B 2 183 ? 5.394 -3.715 0.689 1.00 36.18 178 ASP H N 1
ATOM 1651 C CA . ASP B 2 183 ? 6.071 -2.427 0.444 1.00 37.32 178 ASP H CA 1
ATOM 1652 C C . ASP B 2 183 ? 6.416 -1.719 1.763 1.00 36.77 178 ASP H C 1
ATOM 1653 O O . ASP B 2 183 ? 7.133 -0.757 1.731 1.00 35.05 178 ASP H O 1
ATOM 1658 N N . ASN B 2 184 ? 5.916 -2.225 2.886 1.00 34.88 179 ASN H N 1
ATOM 1659 C CA . ASN B 2 184 ? 6.198 -1.642 4.210 1.00 34.59 179 ASN H CA 1
ATOM 1660 C C . ASN B 2 184 ? 7.436 -2.232 4.838 1.00 32.85 179 ASN H C 1
ATOM 1661 O O . ASN B 2 184 ? 7.712 -1.954 5.992 1.00 34.21 179 ASN H O 1
ATOM 1666 N N . MET B 2 185 ? 8.130 -3.084 4.080 1.00 34.64 180 MET H N 1
ATOM 1667 C CA . MET B 2 185 ? 9.365 -3.781 4.519 1.00 35.18 180 MET H CA 1
ATOM 1668 C C . MET B 2 185 ? 10.478 -3.580 3.497 1.00 35.70 180 MET H C 1
ATOM 1669 O O . MET B 2 185 ? 10.221 -3.372 2.285 1.00 35.48 180 MET H O 1
ATOM 1674 N N . PHE B 2 186 ? 11.720 -3.555 4.002 1.00 33.52 181 PHE H N 1
ATOM 1675 C CA . PHE B 2 186 ? 12.882 -3.664 3.143 1.00 33.40 181 PHE H CA 1
ATOM 1676 C C . PHE B 2 186 ? 13.828 -4.667 3.767 1.00 34.26 181 PHE H C 1
ATOM 1677 O O . PHE B 2 186 ? 13.638 -5.019 4.932 1.00 33.35 181 PHE H O 1
ATOM 1685 N N . CYS B 2 187 ? 14.784 -5.194 2.994 1.00 32.84 182 CYS H N 1
ATOM 1686 C CA . CYS B 2 187 ? 15.734 -6.131 3.604 1.00 32.76 182 CYS H CA 1
ATOM 1687 C C . CYS B 2 187 ? 17.141 -5.629 3.427 1.00 32.58 182 CYS H C 1
ATOM 1688 O O . CYS B 2 187 ? 17.394 -4.775 2.540 1.00 32.37 182 CYS H O 1
ATOM 1691 N N . ALA B 2 188 ? 18.070 -6.126 4.258 1.00 31.63 183 ALA H N 1
ATOM 1692 C CA . ALA B 2 188 ? 19.441 -5.701 4.221 1.00 31.00 183 ALA H CA 1
ATOM 1693 C C . ALA B 2 188 ? 20.311 -6.844 4.679 1.00 32.12 183 ALA H C 1
ATOM 1694 O O . ALA B 2 188 ? 19.850 -7.745 5.402 1.00 31.76 183 ALA H O 1
ATOM 1696 N N . GLY B 2 189 A 21.543 -6.802 4.210 1.00 32.46 184 GLY H N 1
ATOM 1697 C CA . GLY B 2 189 A 22.579 -7.772 4.570 1.00 32.97 184 GLY H CA 1
ATOM 1698 C C . GLY B 2 189 A 23.433 -8.096 3.346 1.00 34.08 184 GLY H C 1
ATOM 1699 O O . GLY B 2 189 A 23.056 -7.750 2.205 1.00 34.01 184 GLY H O 1
ATOM 1700 N N . TYR B 2 190 ? 24.595 -8.708 3.604 1.00 33.78 184 TYR H N 1
ATOM 1701 C CA . TYR B 2 190 ? 25.504 -9.109 2.524 1.00 35.55 184 TYR H CA 1
ATOM 1702 C C . TYR B 2 190 ? 25.030 -10.417 1.855 1.00 37.96 184 TYR H C 1
ATOM 1703 O O . TYR B 2 190 ? 24.452 -11.307 2.520 1.00 37.66 184 TYR H O 1
ATOM 1712 N N . LYS B 2 191 ? 25.261 -10.485 0.539 1.00 39.55 185 LYS H N 1
ATOM 1713 C CA . LYS B 2 191 ? 25.058 -11.715 -0.259 1.00 43.16 185 LYS H CA 1
ATOM 1714 C C . LYS B 2 191 ? 26.215 -12.675 0.004 1.00 43.18 185 LYS H C 1
ATOM 1715 O O . LYS B 2 191 ? 27.299 -12.232 0.379 1.00 43.76 185 LYS H O 1
ATOM 1721 N N . PRO B 2 192 ? 25.977 -14.002 -0.138 1.00 45.11 186 PRO H N 1
ATOM 1722 C CA . PRO B 2 192 ? 27.054 -14.998 0.018 1.00 48.51 186 PRO H CA 1
ATOM 1723 C C . PRO B 2 192 ? 28.362 -14.616 -0.689 1.00 49.39 186 PRO H C 1
ATOM 1724 O O . PRO B 2 192 ? 29.442 -14.729 -0.095 1.00 50.09 186 PRO H O 1
ATOM 1728 N N . ASP B 2 193 A 28.302 -14.101 -1.903 1.00 51.85 186 ASP H N 1
ATOM 1729 C CA . ASP B 2 193 A 29.603 -13.893 -2.565 1.00 55.98 186 ASP H CA 1
ATOM 1730 C C . ASP B 2 193 A 30.224 -12.515 -2.313 1.00 54.79 186 ASP H C 1
ATOM 1731 O O . ASP B 2 193 A 31.304 -12.224 -2.841 1.00 50.92 186 ASP H O 1
ATOM 1736 N N . GLU B 2 194 B 29.550 -11.690 -1.495 1.00 48.68 186 GLU H N 1
ATOM 1737 C CA . GLU B 2 194 B 30.134 -10.435 -1.047 1.00 48.74 186 GLU H CA 1
ATOM 1738 C C . GLU B 2 194 B 31.178 -10.652 0.063 1.00 50.76 186 GLU H C 1
ATOM 1739 O O . GLU B 2 194 B 31.943 -9.755 0.368 1.00 50.79 186 GLU H O 1
ATOM 1745 N N . GLY B 2 195 C 31.217 -11.849 0.651 1.00 49.42 186 GLY H N 1
ATOM 1746 C CA . GLY B 2 195 C 32.234 -12.174 1.648 1.00 52.69 186 GLY H CA 1
ATOM 1747 C C . GLY B 2 195 C 31.956 -11.727 3.085 1.00 53.97 186 GLY H C 1
ATOM 1748 O O . GLY B 2 195 C 32.178 -12.493 4.045 1.00 59.05 186 GLY H O 1
ATOM 1749 N N . LYS B 2 196 D 31.490 -10.493 3.232 1.00 49.23 186 LYS H N 1
ATOM 1750 C CA . LYS B 2 196 D 31.292 -9.853 4.540 1.00 46.59 186 LYS H CA 1
ATOM 1751 C C . LYS B 2 196 D 30.011 -10.401 5.162 1.00 43.28 186 LYS H C 1
ATOM 1752 O O . LYS B 2 196 D 29.168 -10.970 4.466 1.00 41.69 186 LYS H O 1
ATOM 1758 N N . ARG B 2 197 ? 29.878 -10.275 6.484 1.00 39.56 187 ARG H N 1
ATOM 1759 C CA . ARG B 2 197 ? 28.790 -10.955 7.183 1.00 38.54 187 ARG H CA 1
ATOM 1760 C C . ARG B 2 197 ? 28.151 -9.919 8.110 1.00 36.72 187 ARG H C 1
ATOM 1761 O O . ARG B 2 197 ? 28.621 -8.780 8.188 1.00 37.64 187 ARG H O 1
ATOM 1769 N N . GLY B 2 198 ? 27.133 -10.350 8.851 1.00 35.78 188 GLY H N 1
ATOM 1770 C CA . GLY B 2 198 ? 26.511 -9.477 9.858 1.00 34.60 188 GLY H CA 1
ATOM 1771 C C . GLY B 2 198 ? 25.012 -9.479 9.753 1.00 35.21 188 GLY H C 1
ATOM 1772 O O . GLY B 2 198 ? 24.433 -9.522 8.642 1.00 33.57 188 GLY H O 1
ATOM 1773 N N . ASP B 2 199 ? 24.368 -9.439 10.922 1.00 34.96 189 ASP H N 1
ATOM 1774 C CA . ASP B 2 199 ? 22.924 -9.485 10.963 1.00 34.40 189 ASP H CA 1
ATOM 1775 C C . ASP B 2 199 ? 22.525 -9.054 12.345 1.00 34.32 189 ASP H C 1
ATOM 1776 O O . ASP B 2 199 ? 23.346 -9.061 13.278 1.00 34.77 189 ASP H O 1
ATOM 1781 N N . ALA B 2 200 ? 21.250 -8.719 12.483 1.00 33.59 190 ALA H N 1
ATOM 1782 C CA . ALA B 2 200 ? 20.612 -8.703 13.802 1.00 33.34 190 ALA H CA 1
ATOM 1783 C C . ALA B 2 200 ? 20.377 -10.138 14.255 1.00 34.38 190 ALA H C 1
ATOM 1784 O O . ALA B 2 200 ? 20.500 -11.092 13.489 1.00 34.68 190 ALA H O 1
ATOM 1786 N N . CYS B 2 201 ? 20.048 -10.284 15.523 1.00 34.74 191 CYS H N 1
ATOM 1787 C CA . CYS B 2 201 ? 19.658 -11.595 16.078 1.00 35.25 191 CYS H CA 1
ATOM 1788 C C . CYS B 2 201 ? 18.662 -11.414 17.232 1.00 35.81 191 CYS H C 1
ATOM 1789 O O . CYS B 2 201 ? 18.223 -10.263 17.499 1.00 35.59 191 CYS H O 1
ATOM 1792 N N . GLU B 2 202 ? 18.267 -12.517 17.885 1.00 37.25 192 GLU H N 1
ATOM 1793 C CA . GLU B 2 202 ? 17.291 -12.484 18.980 1.00 37.42 192 GLU H CA 1
ATOM 1794 C C . GLU B 2 202 ? 17.616 -11.395 20.001 1.00 37.20 192 GLU H C 1
ATOM 1795 O O . GLU B 2 202 ? 18.743 -11.361 20.489 1.00 37.75 192 GLU H O 1
ATOM 1801 N N . GLY B 2 203 ? 16.653 -10.525 20.329 1.00 35.09 193 GLY H N 1
ATOM 1802 C CA . GLY B 2 203 ? 16.919 -9.420 21.258 1.00 33.79 193 GLY H CA 1
ATOM 1803 C C . GLY B 2 203 ? 17.169 -8.063 20.603 1.00 32.94 193 GLY H C 1
ATOM 1804 O O . GLY B 2 203 ? 17.165 -7.047 21.292 1.00 33.72 193 GLY H O 1
ATOM 1805 N N . ASP B 2 204 ? 17.420 -8.055 19.288 1.00 33.06 194 ASP H N 1
ATOM 1806 C CA . ASP B 2 204 ? 17.701 -6.813 18.544 1.00 31.02 194 ASP H CA 1
ATOM 1807 C C . ASP B 2 204 ? 16.463 -6.235 17.927 1.00 31.53 194 ASP H C 1
ATOM 1808 O O . ASP B 2 204 ? 16.501 -5.093 17.523 1.00 31.18 194 ASP H O 1
ATOM 1813 N N . SER B 2 205 ? 15.387 -7.029 17.791 1.00 32.24 195 SER H N 1
ATOM 1814 C CA . SER B 2 205 ? 14.141 -6.538 17.131 1.00 31.54 195 SER H CA 1
ATOM 1815 C C . SER B 2 205 ? 13.689 -5.292 17.837 1.00 31.79 195 SER H C 1
ATOM 1816 O O . SER B 2 205 ? 13.937 -5.160 19.050 1.00 30.36 195 SER H O 1
ATOM 1819 N N . GLY B 2 206 ? 13.114 -4.347 17.064 1.00 30.60 196 GLY H N 1
ATOM 1820 C CA . GLY B 2 206 ? 12.644 -3.102 17.641 1.00 31.52 196 GLY H CA 1
ATOM 1821 C C . GLY B 2 206 ? 13.682 -1.997 17.606 1.00 32.68 196 GLY H C 1
ATOM 1822 O O . GLY B 2 206 ? 13.346 -0.824 17.739 1.00 31.78 196 GLY H O 1
ATOM 1823 N N . GLY B 2 207 ? 14.957 -2.380 17.487 1.00 32.11 197 GLY H N 1
ATOM 1824 C CA . GLY B 2 207 ? 16.045 -1.410 17.423 1.00 30.86 197 GLY H CA 1
ATOM 1825 C C . GLY B 2 207 ? 16.057 -0.722 16.075 1.00 31.52 197 GLY H C 1
ATOM 1826 O O . GLY B 2 207 ? 15.314 -1.114 15.134 1.00 32.41 197 GLY H O 1
ATOM 1827 N N . PRO B 2 208 ? 16.940 0.257 15.931 1.00 31.09 198 PRO H N 1
ATOM 1828 C CA . PRO B 2 208 ? 16.926 1.106 14.754 1.00 31.04 198 PRO H CA 1
ATOM 1829 C C . PRO B 2 208 ? 17.903 0.638 13.678 1.00 32.14 198 PRO H C 1
ATOM 1830 O O . PRO B 2 208 ? 18.961 0.077 14.007 1.00 31.86 198 PRO H O 1
ATOM 1834 N N . PHE B 2 209 ? 17.489 0.813 12.404 1.00 30.11 199 PHE H N 1
ATOM 1835 C CA . PHE B 2 209 ? 18.367 0.763 11.207 1.00 28.91 199 PHE H CA 1
ATOM 1836 C C . PHE B 2 209 ? 18.547 2.228 10.805 1.00 29.21 199 PHE H C 1
ATOM 1837 O O . PHE B 2 209 ? 17.559 2.885 10.404 1.00 29.92 199 PHE H O 1
ATOM 1845 N N . VAL B 2 210 ? 19.774 2.779 10.946 1.00 30.29 200 VAL H N 1
ATOM 1846 C CA . VAL B 2 210 ? 19.975 4.240 10.724 1.00 30.14 200 VAL H CA 1
ATOM 1847 C C . VAL B 2 210 ? 20.875 4.492 9.554 1.00 29.49 200 VAL H C 1
ATOM 1848 O O . VAL B 2 210 ? 21.736 3.643 9.232 1.00 29.86 200 VAL H O 1
ATOM 1852 N N . MET B 2 211 ? 20.684 5.646 8.886 1.00 29.03 201 MET H N 1
ATOM 1853 C CA . MET B 2 211 ? 21.605 6.072 7.826 1.00 30.73 201 MET H CA 1
ATOM 1854 C C . MET B 2 211 ? 21.990 7.539 8.089 1.00 31.70 201 MET H C 1
ATOM 1855 O O . MET B 2 211 ? 21.149 8.347 8.585 1.00 32.95 201 MET H O 1
ATOM 1860 N N . LYS B 2 212 ? 23.197 7.935 7.680 1.00 32.00 202 LYS H N 1
ATOM 1861 C CA . LYS B 2 212 ? 23.635 9.338 7.875 1.00 31.49 202 LYS H CA 1
ATOM 1862 C C . LYS B 2 212 ? 23.517 10.061 6.542 1.00 31.29 202 LYS H C 1
ATOM 1863 O O . LYS B 2 212 ? 24.203 9.707 5.578 1.00 31.23 202 LYS H O 1
ATOM 1869 N N . SER B 2 213 ? 22.598 11.020 6.472 1.00 30.94 203 SER H N 1
ATOM 1870 C CA . SER B 2 213 ? 22.359 11.673 5.193 1.00 31.89 203 SER H CA 1
ATOM 1871 C C . SER B 2 213 ? 23.666 12.449 4.821 1.00 32.24 203 SER H C 1
ATOM 1872 O O . SER B 2 213 ? 24.210 13.182 5.625 1.00 32.02 203 SER H O 1
ATOM 1875 N N . PRO B 2 214 ? 24.148 12.264 3.587 1.00 32.68 204 PRO H N 1
ATOM 1876 C CA . PRO B 2 214 ? 25.325 13.004 3.150 1.00 32.80 204 PRO H CA 1
ATOM 1877 C C . PRO B 2 214 ? 24.956 14.452 2.724 1.00 33.97 204 PRO H C 1
ATOM 1878 O O . PRO B 2 214 ? 25.840 15.229 2.444 1.00 33.92 204 PRO H O 1
ATOM 1882 N N . PHE B 2 215 A 23.667 14.781 2.691 1.00 33.44 204 PHE H N 1
ATOM 1883 C CA . PHE B 2 215 A 23.175 16.123 2.350 1.00 34.88 204 PHE H CA 1
ATOM 1884 C C . PHE B 2 215 A 23.195 17.026 3.553 1.00 32.93 204 PHE H C 1
ATOM 1885 O O . PHE B 2 215 A 23.680 18.156 3.471 1.00 32.97 204 PHE H O 1
ATOM 1893 N N . ASN B 2 216 B 22.700 16.523 4.690 1.00 33.98 204 ASN H N 1
ATOM 1894 C CA . ASN B 2 216 B 22.624 17.412 5.856 1.00 33.97 204 ASN H CA 1
ATOM 1895 C C . ASN B 2 216 B 23.376 16.891 7.111 1.00 35.36 204 ASN H C 1
ATOM 1896 O O . ASN B 2 216 B 23.333 17.498 8.174 1.00 34.49 204 ASN H O 1
ATOM 1901 N N . ASN B 2 217 ? 24.033 15.744 6.933 1.00 35.59 205 ASN H N 1
ATOM 1902 C CA . ASN B 2 217 ? 24.944 15.160 7.913 1.00 37.19 205 ASN H CA 1
ATOM 1903 C C . ASN B 2 217 ? 24.238 14.784 9.210 1.00 36.55 205 ASN H C 1
ATOM 1904 O O . ASN B 2 217 ? 24.827 14.808 10.294 1.00 38.67 205 ASN H O 1
ATOM 1909 N N . ARG B 2 218 ? 22.943 14.460 9.091 1.00 33.13 206 ARG H N 1
ATOM 1910 C CA . ARG B 2 218 ? 22.148 14.000 10.212 1.00 33.32 206 ARG H CA 1
ATOM 1911 C C . ARG B 2 218 ? 21.818 12.525 10.109 1.00 31.50 206 ARG H C 1
ATOM 1912 O O . ARG B 2 218 ? 21.638 11.986 9.002 1.00 31.53 206 ARG H O 1
ATOM 1920 N N . TRP B 2 219 ? 21.656 11.865 11.261 1.00 30.73 207 TRP H N 1
ATOM 1921 C CA . TRP B 2 219 ? 21.206 10.487 11.266 1.00 29.84 207 TRP H CA 1
ATOM 1922 C C . TRP B 2 219 ? 19.692 10.342 11.237 1.00 30.55 207 TRP H C 1
ATOM 1923 O O . TRP B 2 219 ? 18.970 11.018 11.992 1.00 31.96 207 TRP H O 1
ATOM 1934 N N . TYR B 2 220 ? 19.240 9.445 10.377 1.00 29.26 208 TYR H 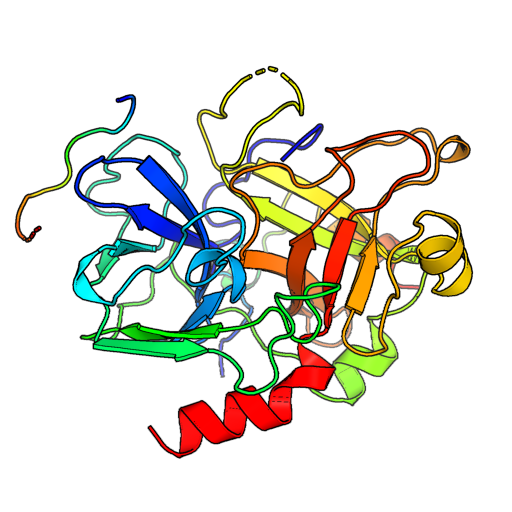N 1
ATOM 1935 C CA . TYR B 2 220 ? 17.804 9.168 10.207 1.00 30.15 208 TYR H CA 1
ATOM 1936 C C . TYR B 2 220 ? 17.536 7.711 10.432 1.00 31.42 208 TYR H C 1
ATOM 1937 O O . TYR B 2 220 ? 18.259 6.844 9.912 1.00 32.07 208 TYR H O 1
ATOM 1946 N N . GLN B 2 221 ? 16.469 7.432 11.173 1.00 30.39 209 GLN H N 1
ATOM 1947 C CA . GLN B 2 221 ? 16.034 6.053 11.318 1.00 29.72 209 GLN H CA 1
ATOM 1948 C C . GLN B 2 221 ? 15.137 5.619 10.139 1.00 30.71 209 GLN H C 1
ATOM 1949 O O . GLN B 2 221 ? 13.952 5.959 10.055 1.00 30.64 209 GLN H O 1
ATOM 1955 N N . MET B 2 222 ? 15.734 4.835 9.253 1.00 29.48 210 MET H N 1
ATOM 1956 C CA . MET B 2 222 ? 15.059 4.395 8.030 1.00 31.39 210 MET H CA 1
ATOM 1957 C C . MET B 2 222 ? 14.266 3.107 8.300 1.00 30.44 210 MET H C 1
ATOM 1958 O O . MET B 2 222 ? 13.301 2.827 7.581 1.00 30.99 210 MET H O 1
ATOM 1963 N N . GLY B 2 223 ? 14.744 2.272 9.243 1.00 30.89 211 GLY H N 1
ATOM 1964 C CA . GLY B 2 223 ? 14.098 0.975 9.465 1.00 29.22 211 GLY H CA 1
ATOM 1965 C C . GLY B 2 223 ? 14.006 0.619 10.921 1.00 29.91 211 GLY H C 1
ATOM 1966 O O . GLY B 2 223 ? 14.660 1.228 11.793 1.00 28.52 211 GLY H O 1
ATOM 1967 N N . ILE B 2 224 ? 13.140 -0.313 11.201 1.00 30.10 212 ILE H N 1
ATOM 1968 C CA . ILE B 2 224 ? 13.117 -0.959 12.545 1.00 30.41 212 ILE H CA 1
ATOM 1969 C C . ILE B 2 224 ? 13.454 -2.418 12.359 1.00 29.62 212 ILE H C 1
ATOM 1970 O O . ILE B 2 224 ? 12.911 -3.081 11.484 1.00 29.81 212 ILE H O 1
ATOM 1975 N N . VAL B 2 225 ? 14.385 -2.919 13.193 1.00 29.80 213 VAL H N 1
ATOM 1976 C CA . VAL B 2 225 ? 14.736 -4.324 13.150 1.00 29.70 213 VAL H CA 1
ATOM 1977 C C . VAL B 2 225 ? 13.462 -5.176 13.355 1.00 30.20 213 VAL H C 1
ATOM 1978 O O . VAL B 2 225 ? 12.793 -5.058 14.372 1.00 31.11 213 VAL H O 1
ATOM 1982 N N . SER B 2 226 ? 13.102 -5.973 12.342 1.00 30.16 214 SER H N 1
ATOM 1983 C CA . SER B 2 226 ? 11.876 -6.780 12.447 1.00 31.60 214 SER H CA 1
ATOM 1984 C C . SER B 2 226 ? 12.184 -8.271 12.577 1.00 31.11 214 SER H C 1
ATOM 1985 O O . SER B 2 226 ? 12.158 -8.792 13.713 1.00 33.76 214 SER H O 1
ATOM 1988 N N . TRP B 2 227 ? 12.496 -8.964 11.472 1.00 32.06 215 TRP H N 1
ATOM 1989 C CA . TRP B 2 227 ? 12.696 -10.417 11.571 1.00 33.62 215 TRP H CA 1
ATOM 1990 C C . TRP B 2 227 ? 13.661 -10.947 10.521 1.00 32.16 215 TRP H C 1
ATOM 1991 O O . TRP B 2 227 ? 13.916 -10.285 9.510 1.00 33.13 215 TRP H O 1
ATOM 2002 N N . GLY B 2 228 ? 14.202 -12.134 10.818 1.00 33.31 216 GLY H N 1
ATOM 2003 C CA . GLY B 2 228 ? 15.075 -12.879 9.887 1.00 32.97 216 GLY H CA 1
ATOM 2004 C C . GLY B 2 228 ? 14.869 -14.360 10.057 1.00 35.75 216 GLY H C 1
ATOM 2005 O O . GLY B 2 228 ? 14.437 -14.819 11.114 1.00 34.99 216 GLY H O 1
ATOM 2006 N N . GLU B 2 229 ? 15.175 -15.119 9.005 1.00 35.69 217 GLU H N 1
ATOM 2007 C CA . GLU B 2 229 ? 15.086 -16.576 9.098 1.00 37.89 217 GLU H CA 1
ATOM 2008 C C . GLU B 2 229 ? 16.406 -17.057 9.720 1.00 38.35 217 GLU H C 1
ATOM 2009 O O . GLU B 2 229 ? 17.423 -17.188 9.043 1.00 40.48 217 GLU H O 1
ATOM 2015 N N . GLY B 2 230 ? 16.381 -17.223 11.040 1.00 38.10 219 GLY H N 1
ATOM 2016 C CA . GLY B 2 230 ? 17.597 -17.432 11.842 1.00 39.11 219 GLY H CA 1
ATOM 2017 C C . GLY B 2 230 ? 18.342 -16.115 11.940 1.00 39.57 219 GLY H C 1
ATOM 2018 O O . GLY B 2 230 ? 17.700 -15.027 11.909 1.00 39.11 219 GLY H O 1
ATOM 2019 N N . CYS B 2 231 ? 19.668 -16.190 12.060 1.00 36.63 220 CYS H N 1
ATOM 2020 C CA . CYS B 2 231 ? 20.526 -14.989 12.087 1.00 37.65 220 CYS H CA 1
ATOM 2021 C C . CYS B 2 231 ? 21.796 -15.200 11.308 1.00 37.79 220 CYS H C 1
ATOM 2022 O O . CYS B 2 231 ? 22.502 -16.176 11.554 1.00 35.96 220 CYS H O 1
ATOM 2025 N N . ASP B 2 232 A 22.125 -14.247 10.424 1.00 37.38 221 ASP H N 1
ATOM 2026 C CA . ASP B 2 232 A 23.374 -14.263 9.664 1.00 37.11 221 ASP H CA 1
ATOM 2027 C C . ASP B 2 232 A 23.547 -15.541 8.828 1.00 36.83 221 ASP H C 1
ATOM 2028 O O . ASP B 2 232 A 24.674 -16.050 8.662 1.00 36.80 221 ASP H O 1
ATOM 2033 N N . ARG B 2 233 ? 22.432 -16.074 8.329 1.00 35.93 221 ARG H N 1
ATOM 2034 C CA . ARG B 2 233 ? 22.550 -17.266 7.480 1.00 37.99 221 ARG H CA 1
ATOM 2035 C C . ARG B 2 233 ? 22.850 -16.842 6.080 1.00 39.03 221 ARG H C 1
ATOM 2036 O O . ARG B 2 233 ? 22.242 -15.867 5.605 1.00 37.34 221 ARG H O 1
ATOM 2044 N N . ASP B 2 234 ? 23.732 -17.597 5.402 1.00 39.37 222 ASP H N 1
ATOM 2045 C CA . ASP B 2 234 ? 23.979 -17.394 3.960 1.00 42.26 222 ASP H CA 1
ATOM 2046 C C . ASP B 2 234 ? 22.687 -17.463 3.135 1.00 39.44 222 ASP H C 1
ATOM 2047 O O . ASP B 2 234 ? 21.868 -18.405 3.272 1.00 39.78 222 ASP H O 1
ATOM 2052 N N . GLY B 2 235 ? 22.511 -16.459 2.284 1.00 40.15 223 GLY H N 1
ATOM 2053 C CA . GLY B 2 235 ? 21.363 -16.358 1.382 1.00 39.13 223 GLY H CA 1
ATOM 2054 C C . GLY B 2 235 ? 20.066 -15.868 2.049 1.00 39.97 223 GLY H C 1
ATOM 2055 O O . GLY B 2 235 ? 19.020 -15.788 1.393 1.00 40.17 223 GLY H O 1
ATOM 2056 N N . LYS B 2 236 ? 20.129 -15.555 3.346 1.00 37.43 224 LYS H N 1
ATOM 2057 C CA . LYS B 2 236 ? 18.994 -14.935 4.050 1.00 37.42 224 LYS H CA 1
ATOM 2058 C C . LYS B 2 236 ? 19.369 -13.471 4.343 1.00 35.93 224 LYS H C 1
ATOM 2059 O O . LYS B 2 236 ? 20.553 -13.103 4.282 1.00 36.59 224 LYS H O 1
ATOM 2065 N N . TYR B 2 237 ? 18.353 -12.657 4.635 1.00 34.16 225 TYR H N 1
ATOM 2066 C CA . TYR B 2 237 ? 18.547 -11.242 4.900 1.00 34.86 225 TYR H CA 1
ATOM 2067 C C . TYR B 2 237 ? 17.676 -10.866 6.083 1.00 34.12 225 TYR H C 1
ATOM 2068 O O . TYR B 2 237 ? 16.716 -11.585 6.412 1.00 36.15 225 TYR H O 1
ATOM 2077 N N . GLY B 2 238 ? 17.984 -9.747 6.724 1.00 32.91 226 GLY H N 1
ATOM 2078 C CA . GLY B 2 238 ? 17.068 -9.246 7.750 1.00 31.69 226 GLY H CA 1
ATOM 2079 C C . GLY B 2 238 ? 16.021 -8.369 7.100 1.00 30.83 226 GLY H C 1
ATOM 2080 O O . GLY B 2 238 ? 16.346 -7.640 6.136 1.00 30.45 226 GLY H O 1
ATOM 2081 N N . PHE B 2 239 ? 14.820 -8.380 7.687 1.00 30.37 227 PHE H N 1
ATOM 2082 C CA . PHE B 2 239 ? 13.724 -7.559 7.214 1.00 30.76 227 PHE H CA 1
ATOM 2083 C C . PHE B 2 239 ? 13.423 -6.481 8.204 1.00 30.90 227 PHE H C 1
ATOM 2084 O O . PHE B 2 239 ? 13.400 -6.740 9.389 1.00 32.06 227 PHE H O 1
ATOM 2092 N N . TYR B 2 240 ? 13.173 -5.267 7.675 1.00 29.58 228 TYR H N 1
ATOM 2093 C CA . TYR B 2 240 ? 13.099 -4.091 8.464 1.00 28.68 228 TYR H CA 1
ATOM 2094 C C . TYR B 2 240 ? 11.806 -3.400 8.146 1.00 30.40 228 TYR H C 1
ATOM 2095 O O . TYR B 2 240 ? 11.395 -3.318 6.969 1.00 31.56 228 TYR H O 1
ATOM 2104 N N . THR B 2 241 ? 11.137 -2.910 9.183 1.00 29.84 229 THR H N 1
ATOM 2105 C CA . THR B 2 241 ? 10.025 -2.006 8.932 1.00 29.86 229 THR H CA 1
ATOM 2106 C C . THR B 2 241 ? 10.466 -0.707 8.231 1.00 30.16 229 THR H C 1
A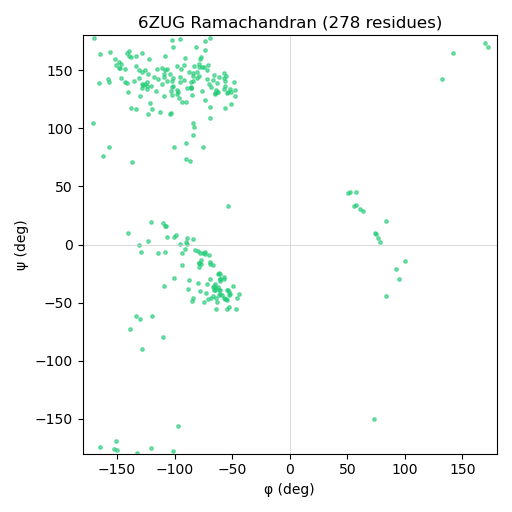TOM 2107 O O . THR B 2 241 ? 11.392 -0.037 8.682 1.00 28.70 229 THR H O 1
ATOM 2111 N N . HIS B 2 242 ? 9.770 -0.317 7.162 1.00 30.21 230 HIS H N 1
ATOM 2112 C CA . HIS B 2 242 ? 10.110 0.890 6.380 1.00 31.47 230 HIS H CA 1
ATOM 2113 C C . HIS B 2 242 ? 9.476 2.083 7.093 1.00 32.69 230 HIS H C 1
ATOM 2114 O O . HIS B 2 242 ? 8.278 2.335 6.976 1.00 33.27 230 HIS H O 1
ATOM 2121 N N . VAL B 2 243 ? 10.292 2.830 7.848 1.00 29.55 231 VAL H N 1
ATOM 2122 C CA . VAL B 2 243 ? 9.757 3.853 8.741 1.00 30.34 231 VAL H CA 1
ATOM 2123 C C . VAL B 2 243 ? 9.009 4.928 7.947 1.00 31.49 231 VAL H C 1
ATOM 2124 O O . VAL B 2 243 ? 7.944 5.389 8.384 1.00 33.16 231 VAL H O 1
ATOM 2128 N N . PHE B 2 244 ? 9.583 5.365 6.819 1.00 31.42 232 PHE H N 1
ATOM 2129 C CA . PHE B 2 244 ? 8.931 6.439 6.074 1.00 32.81 232 PHE H CA 1
ATOM 2130 C C . PHE B 2 244 ? 7.497 6.055 5.634 1.00 34.18 232 PHE H C 1
ATOM 2131 O O . PHE B 2 244 ? 6.569 6.892 5.704 1.00 34.63 232 PHE H O 1
ATOM 2139 N N . ARG B 2 245 ? 7.317 4.835 5.144 1.00 34.94 233 ARG H N 1
ATOM 2140 C CA . ARG B 2 245 ? 5.996 4.359 4.729 1.00 36.35 233 ARG H CA 1
ATOM 2141 C C . ARG B 2 245 ? 5.006 4.367 5.897 1.00 38.70 233 ARG H C 1
ATOM 2142 O O . ARG B 2 245 ? 3.812 4.465 5.649 1.00 37.76 233 ARG H O 1
ATOM 2150 N N . LEU B 2 246 ? 5.488 4.277 7.153 1.00 37.03 234 LEU H N 1
ATOM 2151 C CA . LEU B 2 246 ? 4.616 4.300 8.326 1.00 37.54 234 LEU H CA 1
ATOM 2152 C C . LEU B 2 246 ? 4.552 5.666 9.041 1.00 38.71 234 LEU H C 1
ATOM 2153 O O . LEU B 2 246 ? 3.897 5.817 10.054 1.00 36.87 234 LEU H O 1
ATOM 2158 N N . LYS B 2 247 ? 5.181 6.682 8.454 1.00 37.55 235 LYS H N 1
ATOM 2159 C CA . LYS B 2 247 ? 5.264 7.974 9.091 1.00 39.69 235 LYS H CA 1
ATOM 2160 C C . LYS B 2 247 ? 3.924 8.715 9.237 1.00 39.94 235 LYS H C 1
ATOM 2161 O O . LYS B 2 247 ? 3.723 9.392 10.245 1.00 40.32 235 LYS H O 1
ATOM 2167 N N . LYS B 2 248 ? 3.016 8.606 8.258 1.00 42.47 236 LYS H N 1
ATOM 2168 C CA . LYS B 2 248 ? 1.659 9.159 8.456 1.00 44.47 236 LYS H CA 1
ATOM 2169 C C . LYS B 2 248 ? 1.031 8.639 9.760 1.00 42.24 236 LYS H C 1
ATOM 2170 O O . LYS B 2 248 ? 0.426 9.428 10.511 1.00 43.33 236 LYS H O 1
ATOM 2176 N N . TRP B 2 249 ? 1.172 7.332 10.033 1.00 40.42 237 TRP H N 1
ATOM 2177 C CA . TRP B 2 249 ? 0.673 6.736 11.300 1.00 39.72 237 TRP H CA 1
ATOM 2178 C C . TRP B 2 249 ? 1.393 7.299 12.536 1.00 38.84 237 TRP H C 1
ATOM 2179 O O . TRP B 2 249 ? 0.739 7.721 13.534 1.00 38.12 237 TRP H O 1
ATOM 2190 N N . ILE B 2 250 ? 2.724 7.377 12.458 1.00 36.96 238 ILE H N 1
ATOM 2191 C CA . ILE B 2 250 ? 3.549 7.964 13.562 1.00 36.79 238 ILE H CA 1
ATOM 2192 C C . ILE B 2 250 ? 3.097 9.392 13.938 1.00 37.91 238 ILE H C 1
ATOM 2193 O O . ILE B 2 250 ? 2.806 9.689 15.107 1.00 37.04 238 ILE H O 1
ATOM 2198 N N . GLN B 2 251 ? 3.067 10.274 12.944 1.00 39.60 239 GLN H N 1
ATOM 2199 C CA . GLN B 2 251 ? 2.595 11.636 13.124 1.00 43.27 239 GLN H CA 1
ATOM 2200 C C . GLN B 2 251 ? 1.177 11.698 13.689 1.00 43.68 239 GLN H C 1
ATOM 2201 O O . GLN B 2 251 ? 0.906 12.469 14.599 1.00 44.22 239 GLN H O 1
ATOM 2207 N N . LYS B 2 252 ? 0.278 10.908 13.130 1.00 43.04 240 LYS H N 1
ATOM 2208 C CA . LYS B 2 252 ? -1.112 10.852 13.582 1.00 44.02 240 LYS H CA 1
ATOM 2209 C C . LYS B 2 252 ? -1.183 10.527 15.072 1.00 43.27 240 LYS H C 1
ATOM 2210 O O . LYS B 2 252 ? -1.870 11.247 15.864 1.00 42.21 240 LYS H O 1
ATOM 2216 N N . VAL B 2 253 ? -0.420 9.511 15.477 1.00 41.08 241 VAL H N 1
ATOM 2217 C CA . VAL B 2 253 ? -0.376 9.114 16.915 1.00 41.24 241 VAL H CA 1
ATOM 2218 C C . VAL B 2 253 ? 0.199 10.216 17.831 1.00 41.89 241 VAL H C 1
ATOM 2219 O O . VAL B 2 253 ? -0.397 10.567 18.854 1.00 40.63 241 VAL H O 1
ATOM 2223 N N . ILE B 2 254 ? 1.350 10.772 17.453 1.00 41.67 242 ILE H N 1
ATOM 2224 C CA . ILE B 2 254 ? 1.964 11.806 18.264 1.00 43.78 242 ILE H CA 1
ATOM 2225 C C . ILE B 2 254 ? 1.087 13.067 18.290 1.00 45.98 242 ILE H C 1
ATOM 2226 O O . ILE B 2 254 ? 0.968 13.704 19.327 1.00 46.64 242 ILE H O 1
ATOM 2231 N N . ASP B 2 255 ? 0.480 13.413 17.159 1.00 45.97 243 ASP H N 1
ATOM 2232 C CA . ASP B 2 255 ? -0.368 14.605 17.098 1.00 50.13 243 ASP H CA 1
ATOM 2233 C C . ASP B 2 255 ? -1.631 14.477 17.968 1.00 52.56 243 ASP H C 1
ATOM 2234 O O . ASP B 2 255 ? -2.065 15.458 18.566 1.00 54.37 243 ASP H O 1
ATOM 2239 N N . GLN B 2 256 ? -2.199 13.272 18.038 1.00 52.48 244 GLN H N 1
ATOM 2240 C CA . GLN B 2 256 ? -3.420 12.992 18.789 1.00 52.11 244 GLN H CA 1
ATOM 2241 C C . GLN B 2 256 ? -3.163 12.882 20.279 1.00 53.52 244 GLN H C 1
ATOM 2242 O O . GLN B 2 256 ? -3.958 13.382 21.101 1.00 51.94 244 GLN H O 1
ATOM 2248 N N . PHE B 2 257 ? -2.049 12.248 20.645 1.00 51.15 245 PHE H N 1
ATOM 2249 C CA . PHE B 2 257 ? -1.843 11.876 22.039 1.00 51.39 245 PHE H CA 1
ATOM 2250 C C . PHE B 2 257 ? -0.742 12.659 22.756 1.00 54.18 245 PHE H C 1
ATOM 2251 O O . PHE B 2 257 ? -0.558 12.460 23.962 1.00 54.56 245 PHE H O 1
ATOM 2259 N N . GLY C 3 1 ? 19.084 -13.411 36.932 1.00 82.68 9 GLY I N 1
ATOM 2260 C CA . GLY C 3 1 ? 19.896 -13.438 35.684 1.00 79.10 9 GLY I CA 1
ATOM 2261 C C . GLY C 3 1 ? 21.119 -12.531 35.719 1.00 73.77 9 GLY I C 1
ATOM 2262 O O . GLY C 3 1 ? 21.580 -12.077 36.788 1.00 72.07 9 GLY I O 1
ATOM 2263 N N . ASP C 3 2 ? 21.623 -12.240 34.525 1.00 71.32 10 ASP I N 1
ATOM 2264 C CA . ASP C 3 2 ? 22.881 -11.516 34.361 1.00 67.37 10 ASP I CA 1
ATOM 2265 C C . ASP C 3 2 ? 22.747 -10.028 34.686 1.00 60.45 10 ASP I C 1
ATOM 2266 O O . ASP C 3 2 ? 23.755 -9.316 34.779 1.00 57.09 10 ASP I O 1
ATOM 2271 N N . PHE C 3 3 ? 21.516 -9.556 34.900 1.00 54.83 11 PHE I N 1
ATOM 2272 C CA . PHE C 3 3 ? 21.326 -8.113 35.085 1.00 53.26 11 PHE I CA 1
ATOM 2273 C C . PHE C 3 3 ? 21.530 -7.569 36.498 1.00 51.41 11 PHE I C 1
ATOM 2274 O O . PHE C 3 3 ? 20.963 -8.061 37.486 1.00 50.79 11 PHE I O 1
ATOM 2282 N N . GLU C 3 4 ? 22.360 -6.544 36.566 1.00 47.96 12 GLU I N 1
ATOM 2283 C CA . GLU C 3 4 ? 22.558 -5.822 37.789 1.00 50.77 12 GLU I CA 1
ATOM 2284 C C . GLU C 3 4 ? 21.260 -5.160 38.158 1.00 54.16 12 GLU I C 1
ATOM 2285 O O . GLU C 3 4 ? 20.552 -4.576 37.261 1.00 53.49 12 GLU I O 1
ATOM 2291 N N . GLU C 3 5 ? 20.916 -5.335 39.450 1.00 53.19 13 GLU I N 1
ATOM 2292 C CA . GLU C 3 5 ? 19.753 -4.703 40.036 1.00 59.69 13 GLU I CA 1
ATOM 2293 C C . GLU C 3 5 ? 19.766 -3.215 39.673 1.00 57.43 13 GLU I C 1
ATOM 2294 O O . GLU C 3 5 ? 20.817 -2.549 39.700 1.00 56.30 13 GLU I O 1
ATOM 2300 N N . ILE C 3 6 ? 18.571 -2.731 39.364 1.00 53.96 14 ILE I N 1
ATOM 2301 C CA . ILE C 3 6 ? 18.345 -1.306 39.227 1.00 52.08 14 ILE I CA 1
ATOM 2302 C C . ILE C 3 6 ? 17.741 -0.732 40.519 1.00 54.36 14 ILE I C 1
ATOM 2303 O O . ILE C 3 6 ? 17.091 -1.472 41.277 1.00 52.14 14 ILE I O 1
ATOM 2308 N N . PRO C 3 7 ? 17.969 0.580 40.783 1.00 54.50 15 PRO I N 1
ATOM 2309 C CA . PRO C 3 7 ? 17.409 1.203 41.981 1.00 57.28 15 PRO I CA 1
ATOM 2310 C C . PRO C 3 7 ? 15.902 0.999 41.900 1.00 61.02 15 PRO I C 1
ATOM 2311 O O . PRO C 3 7 ? 15.301 1.197 40.813 1.00 56.37 15 PRO I O 1
ATOM 2315 N N . GLU C 3 8 ? 15.290 0.566 43.011 1.00 63.99 16 GLU I N 1
ATOM 2316 C CA . GLU C 3 8 ? 13.932 0.074 42.939 1.00 69.75 16 GLU I CA 1
ATOM 2317 C C . GLU C 3 8 ? 12.944 1.267 43.023 1.00 70.96 16 GLU I C 1
ATOM 2318 O O . GLU C 3 8 ? 11.839 1.010 42.529 1.00 70.05 16 GLU I O 1
ATOM 2324 N N . GLU C 3 9 ? 13.439 2.518 43.039 1.00 68.28 17 GLU I N 1
ATOM 2325 C CA . GLU C 3 9 ? 12.565 3.730 42.495 1.00 66.91 17 GLU I CA 1
ATOM 2326 C C . GLU C 3 9 ? 11.972 3.668 41.086 1.00 65.65 17 GLU I C 1
ATOM 2327 O O . GLU C 3 9 ? 10.987 4.355 40.792 1.00 67.60 17 GLU I O 1
ATOM 2349 N N . LEU C 3 11 ? 11.101 0.593 40.001 1.00 62.71 19 LEU I N 1
ATOM 2350 C CA . LEU C 3 11 ? 10.303 -0.639 40.049 1.00 68.64 19 LEU I CA 1
ATOM 2351 C C . LEU C 3 11 ? 8.981 -0.507 40.818 1.00 72.48 19 LEU I C 1
ATOM 2352 O O . LEU C 3 11 ? 8.724 0.475 41.506 1.00 71.68 19 LEU I O 1
#

Nearest PDB structures (foldseek):
  1a3e-assembly1_L  TM=1.022E+00  e=1.690E-03  Homo sapiens
  2bvr-assembly1_L  TM=1.030E+00  e=2.461E-03  Homo sapiens
  2jh0-assembly1_C  TM=1.029E+00  e=2.461E-03  Homo sapiens
  6t54-assembly1_L  TM=1.027E+00  e=3.083E-03  Homo sapiens
  2v3o-assembly1_L  TM=1.034E+00  e=3.083E-03  Homo sapiens